Protein AF-A0A2D6XFP2-F1 (afdb_monomer)

Secondary structure (DSSP, 8-state):
-PPPB-TTT-PBP--SSTTTTHHHHHHHHHHHHHHHHHH-EEEEEESSS--TT-EEETTTTEEEEE-PPPS-TT-TTT-TTT-SEEEEE-TTS---TT-EEEEEESSTT-----EEEEEEE--STT--EEEE-SSS--EEE-TT-EEEEEEETTTTEEEETTTT---S----SSS----SS----S-TTSPP----SSS--EEEEEE-SS-EEEEEEEE-GGG-EEEE-STT------TT-----S-SS---------SS--S---HHHHHHHHHHHHHHHHHHS-----------SS-----------------------S--------------------------------

pLDDT: mean 75.76, std 19.23, range [35.62, 97.69]

Foldseek 3Di:
DDFAAADPPRHTQDDDDPCPDPNSVVVNQVVLLVCLLPPNAAPEQAQCDAFDPWDADLVQLEIAQALEDDPGSPRPRPNRNSHQEYEYENPPPDSDDAAHEYEYAPDPVLQFDFDKHKYAYAYPDFHWYWYWQPPAEIDIATHRDIATWGADRVRSYIDGPCPPDDDPDDDDDPDDDDDPDDDDADDDPGDGDDDDDPQDWDWDWDDDPPDIFIWTWHQDPPRDTDTDTGDPDDDDDDPPRDDDPPDPDDDDDDDDDPPPPPVPPPVVVVVVVVVVVVVVVVVPPPPPCPPDPPPPPDDDDDDDDDDDDDDDDDDDDDDDDDDDDDDDDDDDDDDDDDDDDDDDDDDDDDDDDD

Mean predicted aligned error: 16.65 Å

Nearest PDB structures (foldseek):
  6nz6-assembly1_A  TM=5.506E-01  e=9.866E+00  Shewanella oneidensis MR-1
  6vlz-assembly1_V  TM=1.093E-01  e=4.735E+00  Homo sapiens

Structure (mmCIF, N/CA/C/O backbone):
data_AF-A0A2D6XFP2-F1
#
_entry.id   AF-A0A2D6XFP2-F1
#
loop_
_atom_site.group_PDB
_atom_site.id
_atom_site.type_symbol
_atom_site.label_atom_id
_atom_site.label_alt_id
_atom_site.label_comp_id
_atom_site.label_asym_id
_atom_site.label_entity_id
_atom_site.label_seq_id
_atom_site.pdbx_PDB_ins_code
_atom_site.Cartn_x
_atom_site.Cartn_y
_ato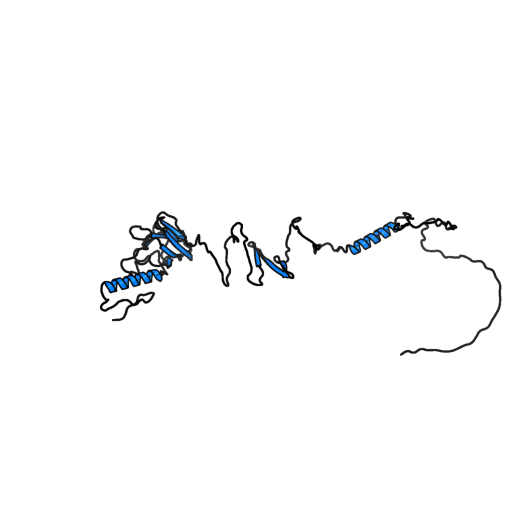m_site.Cartn_z
_atom_site.occupancy
_atom_site.B_iso_or_equiv
_atom_site.auth_seq_id
_atom_site.auth_comp_id
_atom_site.auth_asym_id
_atom_site.auth_atom_id
_atom_site.pdbx_PDB_model_num
ATOM 1 N N . MET A 1 1 ? 2.522 -11.548 -50.144 1.00 60.31 1 MET A N 1
ATOM 2 C CA . MET A 1 1 ? 3.303 -11.185 -48.944 1.00 60.31 1 MET A CA 1
ATOM 3 C C . MET A 1 1 ? 2.319 -11.089 -47.793 1.00 60.31 1 MET A C 1
ATOM 5 O O . MET A 1 1 ? 1.329 -10.383 -47.969 1.00 60.31 1 MET A O 1
ATOM 9 N N . PRO A 1 2 ? 2.491 -11.860 -46.709 1.00 69.06 2 PRO A N 1
ATOM 10 C CA . PRO A 1 2 ? 1.581 -11.808 -45.570 1.00 69.06 2 PRO A CA 1
ATOM 11 C C . PRO A 1 2 ? 1.651 -10.432 -44.896 1.00 69.06 2 PRO A C 1
ATOM 13 O O . PRO A 1 2 ? 2.713 -9.817 -44.834 1.00 69.06 2 PRO A O 1
ATOM 16 N N . THR A 1 3 ? 0.507 -9.934 -44.433 1.00 81.56 3 THR A N 1
ATOM 17 C CA . THR A 1 3 ? 0.438 -8.773 -43.540 1.00 81.56 3 THR A CA 1
ATOM 18 C C . THR A 1 3 ? 1.084 -9.144 -42.211 1.00 81.56 3 THR A C 1
ATOM 20 O O . THR A 1 3 ? 0.706 -10.164 -41.636 1.00 81.56 3 THR A O 1
ATOM 23 N N . SER A 1 4 ? 2.035 -8.344 -41.735 1.00 88.56 4 SER A N 1
ATOM 24 C CA . SER A 1 4 ? 2.595 -8.484 -40.393 1.00 88.56 4 SER A CA 1
ATOM 25 C C . SER A 1 4 ? 1.818 -7.631 -39.395 1.00 88.56 4 SER A C 1
ATOM 27 O O . SER A 1 4 ? 1.178 -6.638 -39.757 1.00 88.56 4 SER A O 1
ATOM 29 N N . PHE A 1 5 ? 1.870 -8.048 -38.140 1.00 88.12 5 PHE A N 1
ATOM 30 C CA . PHE A 1 5 ? 1.234 -7.384 -37.016 1.00 88.12 5 PHE A CA 1
ATOM 31 C C . PHE A 1 5 ? 2.268 -7.206 -35.907 1.00 88.12 5 PHE A C 1
ATOM 33 O O . PHE A 1 5 ? 3.251 -7.943 -35.872 1.00 88.12 5 PHE A O 1
ATOM 40 N N . SER A 1 6 ? 2.061 -6.207 -35.057 1.00 85.62 6 SER A N 1
ATOM 41 C CA . SER A 1 6 ? 2.814 -6.035 -33.817 1.00 85.62 6 SER A CA 1
ATOM 42 C C . SER A 1 6 ? 2.435 -7.122 -32.798 1.00 85.62 6 SER A C 1
ATOM 44 O O . SER A 1 6 ? 1.374 -7.739 -32.925 1.00 85.62 6 SER A O 1
ATOM 46 N N . ASP A 1 7 ? 3.278 -7.390 -31.806 1.00 80.31 7 ASP A N 1
ATOM 47 C CA . ASP A 1 7 ? 3.148 -8.613 -31.005 1.00 80.31 7 ASP A CA 1
ATOM 48 C C . ASP A 1 7 ? 1.990 -8.561 -29.993 1.00 80.31 7 ASP A C 1
ATOM 50 O O . ASP A 1 7 ? 1.190 -9.496 -29.919 1.00 80.31 7 ASP A O 1
ATOM 54 N N . ASN A 1 8 ? 1.834 -7.464 -29.245 1.00 77.75 8 ASN A N 1
ATOM 55 C CA . ASN A 1 8 ? 0.901 -7.415 -28.107 1.00 77.75 8 ASN A CA 1
ATOM 56 C C . ASN A 1 8 ? -0.545 -7.081 -28.516 1.00 77.75 8 ASN A C 1
ATOM 58 O O . ASN A 1 8 ? -1.484 -7.809 -28.203 1.00 77.75 8 ASN A O 1
ATOM 62 N N . TYR A 1 9 ? -0.741 -5.966 -29.214 1.00 86.44 9 TYR A N 1
ATOM 63 C CA . TYR A 1 9 ? -2.028 -5.415 -29.637 1.00 86.44 9 TYR A CA 1
ATOM 64 C C . TYR A 1 9 ? -2.374 -5.744 -31.088 1.00 86.44 9 TYR A C 1
ATOM 66 O O . TYR A 1 9 ? -3.431 -5.322 -31.562 1.00 86.44 9 TYR A O 1
ATOM 74 N N . GLN A 1 10 ? -1.519 -6.497 -31.792 1.00 89.19 10 GLN A N 1
ATOM 75 C CA . GLN A 1 10 ? -1.777 -6.949 -33.159 1.00 89.19 10 GLN A CA 1
ATOM 76 C C . GLN A 1 10 ? -2.078 -5.770 -34.103 1.00 89.19 10 GLN A C 1
ATOM 78 O O . GLN A 1 10 ? -3.002 -5.808 -34.920 1.00 89.19 10 GLN A O 1
ATOM 83 N N . ILE A 1 11 ? -1.299 -4.687 -33.991 1.00 89.81 11 ILE A N 1
ATOM 84 C CA . ILE A 1 11 ? -1.403 -3.517 -34.868 1.00 89.81 11 ILE A CA 1
ATOM 85 C C . ILE A 1 11 ? -0.872 -3.912 -36.237 1.00 89.81 11 ILE A C 1
ATOM 87 O O . ILE A 1 11 ? 0.266 -4.357 -36.370 1.00 89.81 11 ILE A O 1
ATOM 91 N N . LYS A 1 12 ? -1.689 -3.738 -37.278 1.00 91.62 12 LYS A N 1
ATOM 92 C CA . LYS A 1 12 ? -1.277 -4.040 -38.650 1.00 91.62 12 LYS A CA 1
ATOM 93 C C . LYS A 1 12 ? -0.106 -3.150 -39.056 1.00 91.62 12 LYS A C 1
ATOM 95 O O . LYS A 1 12 ? -0.244 -1.930 -39.115 1.00 91.62 12 LYS A O 1
ATOM 100 N N . LEU A 1 13 ? 1.003 -3.779 -39.420 1.00 90.69 13 LEU A N 1
ATOM 101 C CA . LEU A 1 13 ? 2.199 -3.099 -39.886 1.00 90.69 13 LEU A CA 1
ATOM 102 C C . LEU A 1 13 ? 2.162 -2.912 -41.409 1.00 90.69 13 LEU A C 1
ATOM 104 O O . LEU A 1 13 ? 1.632 -3.730 -42.172 1.00 90.69 13 LEU A O 1
ATOM 108 N N . ILE A 1 14 ? 2.749 -1.811 -41.866 1.00 90.94 14 ILE A N 1
ATOM 109 C CA . ILE A 1 14 ? 2.898 -1.474 -43.280 1.00 90.94 14 ILE A CA 1
ATOM 110 C C . ILE A 1 14 ? 4.025 -2.339 -43.853 1.00 90.94 14 ILE A C 1
ATOM 112 O O . ILE A 1 14 ? 5.201 -2.041 -43.664 1.00 90.94 14 ILE A O 1
ATOM 116 N N . GLY A 1 15 ? 3.670 -3.439 -44.522 1.00 82.38 15 GLY A N 1
ATOM 117 C CA . GLY A 1 15 ? 4.650 -4.386 -45.073 1.00 82.38 15 GLY A CA 1
ATOM 118 C C . GLY A 1 15 ? 5.062 -4.122 -46.527 1.00 82.38 15 GLY A C 1
ATOM 119 O O . GLY A 1 15 ? 6.196 -4.394 -46.907 1.00 82.38 15 GLY A O 1
ATOM 120 N N . THR A 1 16 ? 4.153 -3.614 -47.367 1.00 80.12 16 THR A N 1
ATOM 121 C CA . THR A 1 16 ? 4.376 -3.413 -48.816 1.00 80.12 16 THR A CA 1
ATOM 122 C C . THR A 1 16 ? 3.474 -2.306 -49.371 1.00 80.12 16 THR A C 1
ATOM 124 O O . THR A 1 16 ? 2.421 -2.046 -48.797 1.00 80.12 16 THR A O 1
ATOM 127 N N . GLY A 1 17 ? 3.814 -1.738 -50.533 1.00 79.38 17 GLY A N 1
ATOM 128 C CA . GLY A 1 17 ? 2.966 -0.787 -51.267 1.00 79.38 17 GLY A CA 1
ATOM 129 C C . GLY A 1 17 ? 3.586 0.604 -51.387 1.00 79.38 17 GLY A C 1
ATOM 130 O O . GLY A 1 17 ? 4.780 0.766 -51.166 1.00 79.38 17 GLY A O 1
ATOM 131 N N . LEU A 1 18 ? 2.777 1.609 -51.738 1.00 79.31 18 LEU A N 1
ATOM 132 C CA . LEU A 1 18 ? 3.231 3.007 -51.870 1.00 79.31 18 LEU A CA 1
ATOM 133 C C . LEU A 1 18 ? 3.702 3.611 -50.540 1.00 79.31 18 LEU A C 1
ATOM 135 O O . LEU A 1 18 ? 4.485 4.554 -50.530 1.00 79.31 18 LEU A O 1
ATOM 139 N N . GLU A 1 19 ? 3.230 3.048 -49.432 1.00 79.50 19 GLU A N 1
ATOM 140 C CA . GLU A 1 19 ? 3.609 3.436 -48.074 1.00 79.50 19 GLU A CA 1
ATOM 141 C C . GLU A 1 19 ? 4.835 2.650 -47.571 1.00 79.50 19 GLU A C 1
ATOM 143 O O . GLU A 1 19 ? 5.374 2.963 -46.511 1.00 79.50 19 GLU A O 1
ATOM 148 N N . ALA A 1 20 ? 5.310 1.644 -48.322 1.00 77.25 20 ALA A N 1
ATOM 149 C CA . ALA A 1 20 ? 6.508 0.890 -47.970 1.00 77.25 20 ALA A CA 1
ATOM 150 C C . ALA A 1 20 ? 7.771 1.685 -48.332 1.00 77.25 20 ALA A C 1
ATOM 152 O O . ALA A 1 20 ? 7.955 2.124 -49.465 1.00 77.25 20 ALA A O 1
ATOM 153 N N . GLY A 1 21 ? 8.646 1.879 -47.348 1.00 82.62 21 GLY A N 1
ATOM 154 C CA . GLY A 1 21 ? 9.843 2.712 -47.443 1.00 82.62 21 GLY A CA 1
ATOM 155 C C . GLY A 1 21 ? 10.175 3.314 -46.082 1.00 82.62 21 GLY A C 1
ATOM 156 O O . GLY A 1 21 ? 9.658 2.858 -45.065 1.00 82.62 21 GLY A O 1
ATOM 157 N N . THR A 1 22 ? 10.988 4.372 -46.051 1.00 86.06 22 THR A N 1
ATOM 1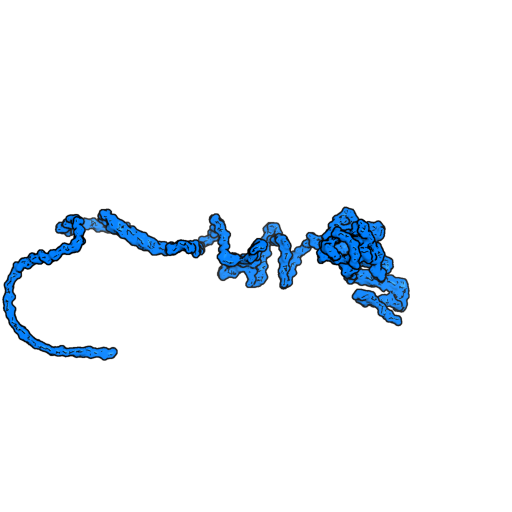58 C CA . THR A 1 22 ? 11.395 5.038 -44.799 1.00 86.06 22 THR A CA 1
ATOM 159 C C . THR A 1 22 ? 10.200 5.435 -43.931 1.00 86.06 22 THR A C 1
ATOM 161 O O . THR A 1 22 ? 10.257 5.278 -42.717 1.00 86.06 22 THR A O 1
ATOM 164 N N . TRP A 1 23 ? 9.108 5.893 -44.551 1.00 88.62 23 TRP A N 1
ATOM 165 C CA . TRP A 1 23 ? 7.893 6.288 -43.838 1.00 88.62 23 TRP A CA 1
ATOM 166 C C . TRP A 1 23 ? 7.126 5.097 -43.250 1.00 88.62 23 TRP A C 1
ATOM 168 O O . TRP A 1 23 ? 6.712 5.151 -42.096 1.00 88.62 23 TRP A O 1
ATOM 178 N N . GLY A 1 24 ? 6.983 3.997 -43.995 1.00 89.69 24 GLY A N 1
ATOM 179 C CA . GLY A 1 24 ? 6.391 2.763 -43.472 1.00 89.69 24 GLY A CA 1
ATOM 180 C C . GLY A 1 24 ? 7.214 2.173 -42.329 1.00 89.69 24 GLY A C 1
ATOM 181 O O . GLY A 1 24 ? 6.655 1.797 -41.303 1.00 89.69 24 GLY A O 1
ATOM 182 N N . SER A 1 25 ? 8.545 2.162 -42.458 1.00 86.75 25 SER A N 1
ATOM 183 C CA . SER A 1 25 ? 9.445 1.682 -41.405 1.00 86.75 25 SER A CA 1
ATOM 184 C C . SER A 1 25 ? 9.366 2.538 -40.141 1.00 86.75 25 SER A C 1
ATOM 186 O O . SER A 1 25 ? 9.178 1.981 -39.064 1.00 86.75 25 SER A O 1
ATOM 188 N N . SER A 1 26 ? 9.442 3.870 -40.250 1.00 87.94 26 SER A N 1
ATOM 189 C CA . SER A 1 26 ? 9.347 4.756 -39.081 1.00 87.94 26 SER A CA 1
ATOM 190 C C . SER A 1 26 ? 7.961 4.729 -38.433 1.00 87.94 26 SER A C 1
ATOM 192 O O . SER A 1 26 ? 7.843 4.809 -37.214 1.00 87.94 26 SER A O 1
ATOM 194 N N . THR A 1 27 ? 6.903 4.574 -39.228 1.00 90.56 27 THR A N 1
ATOM 195 C CA . THR A 1 27 ? 5.535 4.422 -38.718 1.00 90.56 27 THR A CA 1
ATOM 196 C C . THR A 1 27 ? 5.372 3.106 -37.958 1.00 90.56 27 THR A C 1
ATOM 198 O O . THR A 1 27 ? 4.874 3.114 -36.834 1.00 90.56 27 THR A O 1
ATOM 201 N N . ASN A 1 28 ? 5.844 1.990 -38.521 1.00 89.25 28 ASN A N 1
ATOM 202 C CA . ASN A 1 28 ? 5.815 0.691 -37.848 1.00 89.25 28 ASN A CA 1
ATOM 203 C C . ASN A 1 28 ? 6.626 0.713 -36.549 1.00 89.25 28 ASN A C 1
ATOM 205 O O . ASN A 1 28 ? 6.159 0.208 -35.536 1.00 89.25 28 ASN A O 1
ATOM 209 N N . GLU A 1 29 ? 7.808 1.329 -36.572 1.00 86.31 29 GLU A N 1
ATOM 210 C CA . GLU A 1 29 ? 8.647 1.536 -35.393 1.00 86.31 29 GLU A CA 1
ATOM 211 C C . GLU A 1 29 ? 7.883 2.297 -34.300 1.00 86.31 29 GLU A C 1
ATOM 213 O O . GLU A 1 29 ? 7.732 1.801 -33.188 1.00 86.31 29 GLU A O 1
ATOM 218 N N . ASN A 1 30 ? 7.286 3.447 -34.626 1.00 86.81 30 ASN A N 1
ATOM 219 C CA . ASN A 1 30 ? 6.479 4.211 -33.671 1.00 86.81 30 ASN A CA 1
ATOM 220 C C . ASN A 1 30 ? 5.296 3.407 -33.112 1.00 86.81 30 ASN A C 1
ATOM 222 O O . ASN A 1 30 ? 5.003 3.508 -31.921 1.00 86.81 30 ASN A O 1
ATOM 226 N N . PHE A 1 31 ? 4.625 2.594 -33.933 1.00 88.69 31 PHE A N 1
ATOM 227 C CA . PHE A 1 31 ? 3.533 1.743 -33.455 1.00 88.69 31 PHE A CA 1
ATOM 228 C C . PHE A 1 31 ? 4.002 0.687 -32.459 1.00 88.69 31 PHE A C 1
ATOM 230 O O . PHE A 1 31 ? 3.349 0.508 -31.432 1.00 88.69 31 PHE A O 1
ATOM 237 N N . LYS A 1 32 ? 5.154 0.058 -32.701 1.00 83.81 32 LYS A N 1
ATOM 238 C CA . LYS A 1 32 ? 5.763 -0.878 -31.746 1.00 83.81 32 LYS A CA 1
ATOM 239 C C . LYS A 1 32 ? 6.141 -0.179 -30.435 1.00 83.81 32 LYS A C 1
ATOM 241 O O . LYS A 1 32 ? 5.864 -0.699 -29.358 1.00 83.81 32 LYS A O 1
ATOM 246 N N . ARG A 1 33 ? 6.682 1.046 -30.496 1.00 81.44 33 ARG A N 1
ATOM 247 C CA . ARG A 1 33 ? 6.992 1.850 -29.293 1.00 81.44 33 ARG A CA 1
ATOM 248 C C . ARG A 1 33 ? 5.744 2.184 -28.476 1.00 81.44 33 ARG A C 1
ATOM 250 O O . ARG A 1 33 ? 5.753 2.059 -27.253 1.00 81.44 33 ARG A O 1
ATOM 257 N N . ILE A 1 34 ? 4.668 2.601 -29.144 1.00 84.50 34 ILE A N 1
ATOM 258 C CA . ILE A 1 34 ? 3.379 2.890 -28.497 1.00 84.50 34 ILE A CA 1
ATOM 259 C C . ILE A 1 34 ? 2.832 1.629 -27.826 1.00 84.50 34 ILE A C 1
ATOM 261 O O . ILE A 1 34 ? 2.397 1.678 -26.678 1.00 84.50 34 ILE A O 1
ATOM 265 N N . GLU A 1 35 ? 2.879 0.498 -28.522 1.00 85.00 35 GLU A N 1
ATOM 266 C CA . GLU A 1 35 ? 2.445 -0.788 -27.989 1.00 85.00 35 GLU A CA 1
ATOM 267 C C . GLU A 1 35 ? 3.205 -1.175 -26.713 1.00 85.00 35 GLU A C 1
ATOM 269 O O . GLU A 1 35 ? 2.579 -1.507 -25.705 1.00 85.00 35 GLU A O 1
ATOM 274 N N . GLN A 1 36 ? 4.532 -1.065 -26.716 1.00 78.31 36 GLN A N 1
ATOM 275 C CA . GLN A 1 36 ? 5.351 -1.341 -25.535 1.00 78.31 36 GLN A CA 1
ATOM 276 C C . GLN A 1 36 ? 5.029 -0.405 -24.370 1.00 78.31 36 GLN A C 1
ATOM 278 O O . GLN A 1 36 ? 4.878 -0.860 -23.239 1.00 78.31 36 GLN A O 1
ATOM 283 N N . ALA A 1 37 ? 4.847 0.889 -24.643 1.00 77.62 37 ALA A N 1
ATOM 284 C CA . ALA A 1 37 ? 4.524 1.878 -23.619 1.00 77.62 37 ALA A CA 1
ATOM 285 C C . ALA A 1 37 ? 3.144 1.666 -22.968 1.00 77.62 37 ALA A C 1
ATOM 287 O O . ALA A 1 37 ? 2.925 2.120 -21.839 1.00 77.62 37 ALA A O 1
ATOM 288 N N . LEU A 1 38 ? 2.206 1.029 -23.678 1.00 81.69 38 LEU A N 1
ATOM 289 C CA . LEU A 1 38 ? 0.837 0.788 -23.215 1.00 81.69 38 LEU A CA 1
ATOM 290 C C . LEU A 1 38 ? 0.639 -0.594 -22.588 1.00 81.69 38 LEU A C 1
ATOM 292 O O . LEU A 1 38 ? -0.116 -0.709 -21.629 1.00 81.69 38 LEU A O 1
ATOM 296 N N . GLY A 1 39 ? 1.236 -1.641 -23.159 1.00 73.12 39 GLY A N 1
ATOM 297 C CA . GLY A 1 39 ? 0.949 -3.039 -22.806 1.00 73.12 39 GLY A CA 1
ATOM 298 C C . GLY A 1 39 ? 2.158 -3.859 -22.396 1.00 73.12 39 GLY A C 1
ATOM 299 O O . GLY A 1 39 ? 2.013 -5.037 -22.089 1.00 73.12 39 GLY A O 1
ATOM 300 N N . GLY A 1 40 ? 3.348 -3.269 -22.405 1.00 72.25 40 GLY A N 1
ATOM 301 C CA . GLY A 1 40 ? 4.547 -3.998 -22.067 1.00 72.25 40 GLY A CA 1
ATOM 302 C C . GLY A 1 40 ? 4.574 -4.424 -20.591 1.00 72.25 40 GLY A C 1
ATOM 303 O O . GLY A 1 40 ? 4.523 -3.580 -19.690 1.00 72.25 40 GLY A O 1
ATOM 304 N N . SER A 1 41 ? 4.874 -5.705 -20.371 1.00 75.50 41 SER A N 1
ATOM 305 C CA . SER A 1 41 ? 5.346 -6.252 -19.096 1.00 75.50 41 SER A CA 1
ATOM 306 C C . SER A 1 41 ? 6.589 -7.127 -19.276 1.00 75.50 41 SER A C 1
ATOM 308 O O . SER A 1 41 ? 6.627 -7.923 -20.212 1.00 75.50 41 SER A O 1
ATOM 310 N N . ILE A 1 42 ? 7.534 -7.059 -18.337 1.00 76.81 42 ILE A N 1
ATOM 311 C CA . ILE A 1 42 ? 8.575 -8.079 -18.154 1.00 76.81 42 ILE A CA 1
ATOM 312 C C . ILE A 1 42 ? 8.190 -8.912 -16.937 1.00 76.81 42 ILE A C 1
ATOM 314 O O . ILE A 1 42 ? 8.180 -8.415 -15.810 1.00 76.81 42 ILE A O 1
ATOM 318 N N . LEU A 1 43 ? 7.829 -10.168 -17.177 1.00 76.81 43 LEU A N 1
ATOM 319 C CA . LEU A 1 43 ? 7.348 -11.062 -16.125 1.00 76.81 43 LEU A CA 1
ATOM 320 C C . LEU A 1 43 ? 8.469 -11.783 -15.376 1.00 76.81 43 LEU A C 1
ATOM 322 O O . LEU A 1 43 ? 8.203 -12.238 -14.273 1.00 76.81 43 LEU A O 1
ATOM 326 N N . ASP A 1 44 ? 9.677 -11.822 -15.947 1.00 83.75 44 ASP A N 1
ATOM 327 C CA . ASP A 1 44 ? 10.824 -12.590 -15.454 1.00 83.75 44 ASP A CA 1
ATOM 328 C C . ASP A 1 44 ? 12.130 -11.831 -15.792 1.00 83.75 44 ASP A C 1
ATOM 330 O O . ASP A 1 44 ? 12.854 -12.160 -16.732 1.00 83.75 44 ASP A O 1
ATOM 334 N N . PHE A 1 45 ? 12.393 -10.712 -15.109 1.00 89.00 45 PHE A N 1
ATOM 335 C CA . PHE A 1 45 ? 13.647 -9.970 -15.265 1.00 89.00 45 PHE A CA 1
ATOM 336 C C . PHE A 1 45 ? 14.729 -10.621 -14.399 1.00 89.00 45 PHE A C 1
ATOM 338 O O . PHE A 1 45 ? 14.791 -10.372 -13.191 1.00 89.00 45 PHE A O 1
ATOM 345 N N . ASP A 1 46 ? 15.585 -11.437 -15.014 1.00 91.94 46 ASP A N 1
ATOM 346 C CA . ASP A 1 46 ? 16.747 -12.033 -14.351 1.00 91.94 46 ASP A CA 1
ATOM 347 C C . ASP A 1 46 ? 17.803 -10.962 -14.052 1.00 91.94 46 ASP A C 1
ATOM 349 O O . ASP A 1 46 ? 18.491 -10.458 -14.941 1.00 91.94 46 ASP A O 1
ATOM 353 N N . ILE A 1 47 ? 17.959 -10.623 -12.771 1.00 92.75 47 ILE A N 1
ATOM 354 C CA . ILE A 1 47 ? 18.913 -9.600 -12.346 1.00 92.75 47 ILE A CA 1
ATOM 355 C C . ILE A 1 47 ? 20.368 -10.052 -12.436 1.00 92.75 47 ILE A C 1
ATOM 357 O O . ILE A 1 47 ? 21.248 -9.201 -12.382 1.00 92.75 47 ILE A O 1
ATOM 361 N N . THR A 1 48 ? 20.642 -11.355 -12.538 1.00 92.31 48 THR A N 1
ATOM 362 C CA . THR A 1 48 ? 22.007 -11.895 -12.625 1.00 92.31 48 THR A CA 1
ATOM 363 C C . THR A 1 48 ? 22.502 -12.031 -14.058 1.00 92.31 48 THR A C 1
ATOM 365 O O . THR A 1 48 ? 23.713 -12.026 -14.294 1.00 92.31 48 THR A O 1
ATOM 368 N N . SER A 1 49 ? 21.572 -12.090 -15.009 1.00 90.25 49 SER A N 1
ATOM 369 C CA . SER A 1 49 ? 21.828 -12.075 -16.445 1.00 90.25 49 SER A CA 1
ATOM 370 C C . SER A 1 49 ? 20.849 -11.129 -17.156 1.00 90.25 49 SER A C 1
ATOM 372 O O . SER A 1 49 ? 20.071 -11.587 -18.001 1.00 90.25 49 SER A O 1
ATOM 374 N N . PRO A 1 50 ? 20.878 -9.817 -16.839 1.00 85.88 50 PRO A N 1
ATOM 375 C CA . PRO A 1 50 ? 19.967 -8.858 -17.450 1.00 85.88 50 PRO A CA 1
ATOM 376 C C . PRO A 1 50 ? 20.153 -8.808 -18.971 1.00 85.88 50 PRO A C 1
ATOM 378 O O . PRO A 1 50 ? 21.240 -9.076 -19.497 1.00 85.88 50 PRO A O 1
ATOM 381 N N . GLY A 1 51 ? 19.073 -8.485 -19.678 1.00 75.81 51 GLY A N 1
ATOM 382 C CA . GLY A 1 51 ? 19.086 -8.315 -21.123 1.00 75.81 51 GLY A CA 1
ATOM 383 C C . GLY A 1 51 ? 19.783 -7.021 -21.562 1.00 75.81 51 GLY A C 1
ATOM 384 O O . GLY A 1 51 ? 20.106 -6.137 -20.776 1.00 75.81 51 GLY A O 1
ATOM 385 N N . GLY A 1 52 ? 20.050 -6.941 -22.867 1.00 77.56 52 GLY A N 1
ATOM 386 C CA . GLY A 1 52 ? 20.540 -5.759 -23.595 1.00 77.56 52 GLY A CA 1
ATOM 387 C C . GLY A 1 52 ? 21.557 -4.888 -22.885 1.00 77.56 52 GLY A C 1
ATOM 388 O O . GLY A 1 52 ? 22.728 -5.253 -22.830 1.00 77.56 52 GLY A O 1
ATOM 389 N N . THR A 1 53 ? 21.148 -3.674 -22.498 1.00 79.94 53 THR A N 1
ATOM 390 C CA . THR A 1 53 ? 22.081 -2.653 -21.997 1.00 79.94 53 THR A CA 1
ATOM 391 C C . THR A 1 53 ? 22.238 -2.661 -20.485 1.00 79.94 53 THR A C 1
ATOM 393 O O . THR A 1 53 ? 23.248 -2.153 -19.996 1.00 79.94 53 THR A O 1
ATOM 396 N N . SER A 1 54 ? 21.270 -3.204 -19.738 1.00 87.38 54 SER A N 1
ATOM 397 C CA . SER A 1 54 ? 21.399 -3.339 -18.286 1.00 87.38 54 SER A CA 1
ATOM 398 C C . SER A 1 54 ? 22.505 -4.326 -17.929 1.00 87.38 54 SER A C 1
ATOM 400 O O . SER A 1 54 ? 22.865 -5.209 -18.704 1.00 87.38 54 SER A O 1
ATOM 402 N N . SER A 1 55 ? 23.109 -4.157 -16.753 1.00 90.88 55 SER A N 1
ATOM 403 C CA . SER A 1 55 ? 24.262 -4.976 -16.362 1.00 90.88 55 SER A CA 1
ATOM 404 C C . SER A 1 55 ? 24.274 -5.304 -14.878 1.00 90.88 55 SER A C 1
ATOM 406 O O . SER A 1 55 ? 23.924 -4.476 -14.040 1.00 90.88 55 SER A O 1
ATOM 408 N N . TRP A 1 56 ? 24.700 -6.527 -14.562 1.00 94.50 56 TRP A N 1
ATOM 409 C CA . TRP A 1 56 ? 24.851 -7.021 -13.198 1.00 94.50 56 TRP A CA 1
ATOM 410 C C . TRP A 1 56 ? 26.314 -7.003 -12.765 1.00 94.50 56 TRP A C 1
ATOM 412 O O . TRP A 1 56 ? 27.182 -7.580 -13.423 1.00 94.50 56 TRP A O 1
ATOM 422 N N . ASN A 1 57 ? 26.587 -6.393 -11.615 1.00 93.75 57 ASN A N 1
ATOM 423 C CA . ASN A 1 57 ? 27.870 -6.477 -10.934 1.00 93.75 57 ASN A CA 1
ATOM 424 C C . ASN A 1 57 ? 27.728 -7.339 -9.676 1.00 93.75 57 ASN A C 1
ATOM 426 O O . ASN A 1 57 ? 27.275 -6.871 -8.631 1.00 93.75 57 ASN A O 1
ATOM 430 N N . SER A 1 58 ? 28.176 -8.592 -9.750 1.00 92.12 58 SER A N 1
ATOM 431 C CA . SER A 1 58 ? 28.125 -9.534 -8.623 1.00 92.12 58 SER A CA 1
ATOM 432 C C . SER A 1 58 ? 29.013 -9.135 -7.438 1.00 92.12 58 SER A C 1
ATOM 434 O O . SER A 1 58 ? 28.727 -9.519 -6.306 1.00 92.12 58 SER A O 1
ATOM 436 N N . GLY A 1 59 ? 30.065 -8.340 -7.666 1.00 91.12 59 GLY A N 1
ATOM 437 C CA . GLY A 1 59 ? 30.963 -7.866 -6.613 1.00 91.12 59 GLY A CA 1
ATOM 438 C C . GLY A 1 59 ? 30.313 -6.828 -5.697 1.00 91.12 59 GLY A C 1
ATOM 439 O O . GLY A 1 59 ? 30.541 -6.851 -4.488 1.00 91.12 59 GLY A O 1
ATOM 440 N N . THR A 1 60 ? 29.481 -5.944 -6.256 1.00 93.44 60 THR A N 1
ATOM 441 C CA . THR A 1 60 ? 28.720 -4.933 -5.497 1.00 93.44 60 THR A CA 1
ATOM 442 C C . THR A 1 60 ? 27.264 -5.324 -5.264 1.00 93.44 60 THR A C 1
ATOM 444 O O . THR A 1 60 ? 26.591 -4.690 -4.455 1.00 93.44 60 THR A O 1
ATOM 447 N N . ARG A 1 61 ? 26.799 -6.391 -5.926 1.00 94.62 61 ARG A N 1
ATOM 448 C CA . ARG A 1 61 ? 25.410 -6.870 -5.934 1.00 94.62 61 ARG A CA 1
ATOM 449 C C . ARG A 1 61 ? 24.453 -5.812 -6.485 1.00 94.62 61 ARG A C 1
ATOM 451 O O . ARG A 1 61 ? 23.359 -5.615 -5.956 1.00 94.62 61 ARG A O 1
ATOM 458 N N . THR A 1 62 ? 24.906 -5.131 -7.536 1.00 94.81 62 THR A N 1
ATOM 459 C CA . THR A 1 62 ? 24.211 -4.008 -8.168 1.00 94.81 62 THR A CA 1
ATOM 460 C C . THR A 1 62 ? 23.816 -4.362 -9.593 1.00 94.81 62 THR A C 1
ATOM 462 O O . THR A 1 62 ? 24.673 -4.705 -10.406 1.00 94.81 62 THR A O 1
ATOM 465 N N . LEU A 1 63 ? 22.529 -4.236 -9.894 1.00 94.06 63 LEU A N 1
ATOM 466 C CA . LEU A 1 63 ? 21.990 -4.149 -11.239 1.00 94.06 63 LEU A CA 1
ATOM 467 C C . LEU A 1 63 ? 21.935 -2.673 -11.630 1.00 94.06 63 LEU A C 1
ATOM 469 O O . LEU A 1 63 ? 21.210 -1.895 -11.015 1.00 94.06 63 LEU A O 1
ATOM 473 N N . THR A 1 64 ? 22.650 -2.303 -12.681 1.00 92.88 64 THR A N 1
ATOM 474 C CA . THR A 1 64 ? 22.426 -1.031 -13.365 1.00 92.88 64 THR A CA 1
ATOM 475 C C . THR A 1 64 ? 21.295 -1.246 -14.360 1.00 92.88 64 THR A C 1
ATOM 477 O O . THR A 1 64 ? 21.507 -1.871 -15.400 1.00 92.88 64 THR A O 1
ATOM 480 N N . TRP A 1 65 ? 20.094 -0.780 -14.019 1.00 91.25 65 TRP A N 1
ATOM 481 C CA . TRP A 1 65 ? 18.902 -0.922 -14.847 1.00 91.25 65 TRP A CA 1
ATOM 482 C C . TRP A 1 65 ? 18.724 0.319 -15.721 1.00 91.25 65 TRP A C 1
ATOM 484 O O . TRP A 1 65 ? 18.328 1.391 -15.250 1.00 91.25 65 TRP A O 1
ATOM 494 N N . TYR A 1 66 ? 19.022 0.176 -17.011 1.00 87.88 66 TYR A N 1
ATOM 495 C CA . TYR A 1 66 ? 18.818 1.250 -17.970 1.00 87.88 66 TYR A CA 1
ATOM 496 C C . TYR A 1 66 ? 17.393 1.230 -18.483 1.00 87.88 66 TYR A C 1
ATOM 498 O O . TYR A 1 66 ? 16.916 0.284 -19.102 1.00 87.88 66 TYR A O 1
ATOM 506 N N . THR A 1 67 ? 16.728 2.351 -18.271 1.00 83.94 67 THR A N 1
ATOM 507 C CA . THR A 1 67 ? 15.363 2.570 -18.712 1.00 83.94 67 THR A CA 1
ATOM 508 C C . THR A 1 67 ? 15.302 3.310 -20.050 1.00 83.94 67 THR A C 1
ATOM 510 O O . THR A 1 67 ? 14.233 3.734 -20.496 1.00 83.94 67 THR A O 1
ATOM 513 N N . MET A 1 68 ? 16.443 3.509 -20.705 1.00 76.38 68 MET A N 1
ATOM 514 C CA . MET A 1 68 ? 16.506 4.243 -21.959 1.00 76.38 68 MET A CA 1
ATOM 515 C C . MET A 1 68 ? 15.750 3.543 -23.084 1.00 76.38 68 MET A C 1
ATOM 517 O O . MET A 1 68 ? 15.437 2.358 -23.039 1.00 76.38 68 MET A O 1
ATOM 521 N N . ASP A 1 69 ? 15.422 4.338 -24.085 1.00 67.50 69 ASP A N 1
ATOM 522 C CA . ASP A 1 69 ? 14.835 3.890 -25.332 1.00 67.50 69 ASP A CA 1
ATOM 523 C C . ASP A 1 69 ? 15.980 3.443 -26.259 1.00 67.50 69 ASP A C 1
ATOM 525 O O . ASP A 1 69 ? 16.892 4.234 -26.511 1.00 67.50 69 ASP A O 1
ATOM 529 N N . THR A 1 70 ? 15.983 2.195 -26.736 1.00 64.75 70 THR A N 1
ATOM 530 C CA . THR A 1 70 ? 16.963 1.758 -27.740 1.00 64.75 70 THR A CA 1
ATOM 531 C C . THR A 1 70 ? 16.557 2.151 -29.156 1.00 64.75 70 THR A C 1
ATOM 533 O O . THR A 1 70 ? 15.407 2.469 -29.466 1.00 64.75 70 THR A O 1
ATOM 536 N N . ALA A 1 71 ? 17.537 2.139 -30.060 1.00 60.69 71 ALA A N 1
ATOM 537 C CA . ALA A 1 71 ? 17.351 2.564 -31.443 1.00 60.69 71 ALA A CA 1
ATOM 538 C C . ALA A 1 71 ? 16.322 1.721 -32.231 1.00 60.69 71 ALA A C 1
ATOM 540 O O . ALA A 1 71 ? 15.800 2.220 -33.227 1.00 60.69 71 ALA A O 1
ATOM 541 N N . ASP A 1 72 ? 16.017 0.496 -31.788 1.00 64.06 72 ASP A N 1
ATOM 542 C CA . ASP A 1 72 ? 15.101 -0.445 -32.445 1.00 64.06 72 ASP A CA 1
ATOM 543 C C . ASP A 1 72 ? 13.999 -0.900 -31.472 1.00 64.06 72 ASP A C 1
ATOM 545 O O . ASP A 1 72 ? 14.280 -1.384 -30.372 1.00 64.06 72 ASP A O 1
ATOM 549 N N . ALA A 1 73 ? 12.729 -0.751 -31.856 1.00 61.78 73 ALA A N 1
ATOM 550 C CA . ALA A 1 73 ? 11.605 -1.173 -31.035 1.00 61.78 73 ALA A CA 1
ATOM 551 C C . ALA A 1 73 ? 11.493 -2.693 -30.905 1.00 61.78 73 ALA A C 1
ATOM 553 O O . ALA A 1 73 ? 10.838 -3.129 -29.971 1.00 61.78 73 ALA A O 1
ATOM 554 N N . GLU A 1 74 ? 12.113 -3.508 -31.761 1.00 58.62 74 GLU A N 1
ATOM 555 C CA . GLU A 1 74 ? 12.118 -4.974 -31.594 1.00 58.62 74 GLU A CA 1
ATOM 556 C C . GLU A 1 74 ? 13.357 -5.514 -30.888 1.00 58.62 74 GLU A C 1
ATOM 558 O O . GLU A 1 74 ? 13.438 -6.722 -30.658 1.00 58.62 74 GLU A O 1
ATOM 563 N N . ASP A 1 75 ? 14.302 -4.658 -30.491 1.00 62.16 75 ASP A N 1
ATOM 564 C CA . ASP A 1 75 ? 15.415 -5.105 -29.663 1.00 62.16 75 ASP A CA 1
ATOM 565 C C . ASP A 1 75 ? 14.896 -5.443 -28.257 1.00 62.16 75 ASP A C 1
ATOM 567 O O . ASP A 1 75 ? 14.867 -4.617 -27.343 1.00 62.16 75 ASP A O 1
ATOM 571 N N . ALA A 1 76 ? 14.407 -6.673 -28.101 1.00 51.00 76 ALA A N 1
ATOM 572 C CA . ALA A 1 76 ? 13.903 -7.221 -26.849 1.00 51.00 76 ALA A CA 1
ATOM 573 C C . ALA A 1 76 ? 14.970 -7.194 -25.748 1.00 51.00 76 ALA A C 1
ATOM 575 O O . ALA A 1 76 ? 14.621 -7.154 -24.572 1.00 51.00 76 ALA A O 1
ATOM 576 N N . ALA A 1 77 ? 16.251 -7.164 -26.126 1.00 50.66 77 ALA A N 1
ATOM 577 C CA . ALA A 1 77 ? 17.346 -7.022 -25.189 1.00 50.66 77 ALA A CA 1
ATOM 578 C C . ALA A 1 77 ? 17.381 -5.586 -24.625 1.00 50.66 77 ALA A C 1
ATOM 580 O O . ALA A 1 77 ? 17.577 -5.398 -23.434 1.00 50.66 77 ALA A O 1
ATOM 581 N N . GLY A 1 78 ? 17.125 -4.562 -25.442 1.00 51.84 78 GLY A N 1
ATOM 582 C CA . GLY A 1 78 ? 17.278 -3.150 -25.074 1.00 51.84 78 GLY A CA 1
ATOM 583 C C . GLY A 1 78 ? 16.066 -2.429 -24.464 1.00 51.84 78 GLY A C 1
ATOM 584 O O . GLY A 1 78 ? 16.182 -1.276 -24.060 1.00 51.84 78 GLY A O 1
ATOM 585 N N . ASN A 1 79 ? 14.887 -3.050 -24.406 1.00 57.44 79 ASN A N 1
ATOM 586 C CA . ASN A 1 79 ? 13.627 -2.338 -24.119 1.00 57.44 79 ASN A CA 1
ATOM 587 C C . ASN A 1 79 ? 13.207 -2.291 -22.639 1.00 57.44 79 ASN A C 1
ATOM 589 O O . ASN A 1 79 ? 12.064 -1.961 -22.317 1.00 57.44 79 ASN A O 1
ATOM 593 N N . GLU A 1 80 ? 14.127 -2.578 -21.726 1.00 64.69 80 GLU A N 1
ATOM 594 C CA . GLU A 1 80 ? 13.868 -2.855 -20.307 1.00 64.69 80 GLU A CA 1
ATOM 595 C C . GLU A 1 80 ? 13.189 -1.694 -19.560 1.00 64.69 80 GLU A C 1
ATOM 597 O O . GLU A 1 80 ? 12.504 -1.910 -18.564 1.00 64.69 80 GLU A O 1
ATOM 602 N N . GLY A 1 81 ? 13.313 -0.465 -20.068 1.00 61.50 81 GLY A N 1
ATOM 603 C CA . GLY A 1 81 ? 12.730 0.736 -19.476 1.00 61.50 81 GLY A CA 1
ATOM 604 C C . GLY A 1 81 ? 11.328 1.137 -19.889 1.00 61.50 81 GLY A C 1
ATOM 605 O O . GLY A 1 81 ? 10.731 1.989 -19.224 1.00 61.50 81 GLY A O 1
ATOM 606 N N . ARG A 1 82 ? 10.829 0.633 -21.022 1.00 70.69 82 ARG A N 1
ATOM 607 C CA . ARG A 1 82 ? 9.511 1.033 -21.555 1.00 70.69 82 ARG A CA 1
ATOM 608 C C . ARG A 1 82 ? 8.373 0.248 -20.904 1.00 70.69 82 ARG A C 1
ATOM 610 O O . ARG A 1 82 ? 7.225 0.694 -20.923 1.00 70.69 82 ARG A O 1
ATOM 617 N N . TYR A 1 83 ? 8.705 -0.896 -20.319 1.00 72.38 83 TYR A N 1
ATOM 618 C CA . TYR A 1 83 ? 7.786 -1.759 -19.602 1.00 72.38 83 TYR A CA 1
ATOM 619 C C . TYR A 1 83 ? 7.303 -1.094 -18.314 1.00 72.38 83 TYR A C 1
ATOM 621 O O . TYR A 1 83 ? 8.095 -0.634 -17.493 1.00 72.38 83 TYR A O 1
ATOM 629 N N . ARG A 1 84 ? 5.978 -1.041 -18.133 1.00 80.94 84 ARG A N 1
ATOM 630 C CA . ARG A 1 84 ? 5.382 -0.467 -16.918 1.00 80.94 84 ARG A CA 1
ATOM 631 C C . ARG A 1 84 ? 5.342 -1.469 -15.778 1.00 80.94 84 ARG A C 1
ATOM 633 O O . ARG A 1 84 ? 5.339 -1.034 -14.638 1.00 80.94 84 ARG A O 1
ATOM 640 N N . TYR A 1 85 ? 5.312 -2.769 -16.068 1.00 89.44 85 TYR A N 1
ATOM 641 C CA . TYR A 1 85 ? 5.330 -3.835 -15.067 1.00 89.44 85 TYR A CA 1
ATOM 642 C C . TYR A 1 85 ? 6.600 -4.679 -15.192 1.00 89.44 85 TYR A C 1
ATOM 644 O O . TYR A 1 85 ? 6.861 -5.202 -16.275 1.00 89.44 85 TYR A O 1
ATOM 652 N N . VAL A 1 86 ? 7.366 -4.808 -14.106 1.00 90.94 86 VAL A N 1
ATOM 653 C CA . VAL A 1 86 ? 8.626 -5.566 -14.060 1.00 90.94 86 VAL A CA 1
ATOM 654 C C . VAL A 1 86 ? 8.663 -6.454 -12.820 1.00 90.94 86 VAL A C 1
ATOM 656 O O . VAL A 1 86 ? 8.509 -5.987 -11.690 1.00 90.94 86 VAL A O 1
ATOM 659 N N . VAL A 1 87 ? 8.889 -7.747 -13.012 1.00 93.56 87 VAL A N 1
ATOM 660 C CA . VAL A 1 87 ? 9.137 -8.696 -11.923 1.00 93.56 87 VAL A CA 1
ATOM 661 C C . VAL A 1 87 ? 10.623 -9.019 -11.909 1.00 93.56 87 VAL A C 1
ATOM 663 O O . VAL A 1 87 ? 11.146 -9.516 -12.896 1.00 93.56 87 VAL A O 1
ATOM 666 N N . PHE A 1 88 ? 11.295 -8.742 -10.799 1.00 94.50 88 PHE A N 1
ATOM 667 C CA . PHE A 1 88 ? 12.715 -9.041 -10.633 1.00 94.50 88 PHE A CA 1
ATOM 668 C C . PHE A 1 88 ? 12.899 -10.422 -10.007 1.00 94.50 88 PHE A C 1
ATOM 670 O O . PHE A 1 88 ? 12.352 -10.694 -8.934 1.00 94.50 88 PHE A O 1
ATOM 677 N N . GLU A 1 89 ? 13.699 -11.265 -10.645 1.00 94.38 89 GLU A N 1
ATOM 678 C CA . GLU A 1 89 ? 14.073 -12.600 -10.181 1.00 94.38 89 GLU A CA 1
ATOM 679 C C . GLU A 1 89 ? 15.586 -12.809 -10.281 1.00 94.38 89 GLU A C 1
ATOM 681 O O . GLU A 1 89 ? 16.288 -12.014 -10.896 1.00 94.38 89 GLU A O 1
ATOM 686 N N . ASP A 1 90 ? 16.110 -13.856 -9.646 1.00 93.06 90 ASP A N 1
ATOM 687 C CA . ASP A 1 90 ? 17.544 -14.162 -9.686 1.00 93.06 90 ASP A CA 1
ATOM 688 C C . ASP A 1 90 ? 17.934 -15.163 -10.780 1.00 93.06 90 ASP A C 1
ATOM 690 O O . ASP A 1 90 ? 19.113 -15.484 -10.884 1.00 93.06 90 ASP A O 1
ATOM 694 N N . GLY A 1 91 ? 16.978 -15.681 -11.566 1.00 86.06 91 GLY A N 1
ATOM 695 C CA . GLY A 1 91 ? 17.236 -16.621 -12.666 1.00 86.06 91 GLY A CA 1
ATOM 696 C C . GLY A 1 91 ? 17.958 -17.914 -12.256 1.00 86.06 91 GLY A C 1
ATOM 697 O O . GLY A 1 91 ? 18.495 -18.630 -13.101 1.00 86.06 91 GLY A O 1
ATOM 698 N N . GLY A 1 92 ? 18.021 -18.223 -10.953 1.00 82.06 92 GLY A N 1
ATOM 699 C CA . GLY A 1 92 ? 18.864 -19.288 -10.400 1.00 82.06 92 GLY A CA 1
ATOM 700 C C . GLY A 1 92 ? 20.342 -18.912 -10.202 1.00 82.06 92 GLY A C 1
ATOM 701 O O . GLY A 1 92 ? 21.123 -19.747 -9.736 1.00 82.06 92 GLY A O 1
ATOM 702 N N . GLY A 1 93 ? 20.738 -17.679 -10.523 1.00 83.69 93 GLY A N 1
ATOM 703 C CA . GLY A 1 93 ? 22.029 -17.088 -10.188 1.00 83.69 93 GLY A CA 1
ATOM 704 C C . GLY A 1 93 ? 22.118 -16.630 -8.726 1.00 83.69 93 GLY A C 1
ATOM 705 O O . GLY A 1 93 ? 21.120 -16.425 -8.034 1.00 83.69 93 GLY A O 1
ATOM 706 N N . ASP A 1 94 ? 23.342 -16.469 -8.213 1.00 83.69 94 ASP A N 1
ATOM 707 C CA . ASP A 1 94 ? 23.543 -15.977 -6.846 1.00 83.69 94 ASP A CA 1
ATOM 708 C C . ASP A 1 94 ? 23.597 -14.445 -6.801 1.00 83.69 94 ASP A C 1
ATOM 710 O O . ASP A 1 94 ? 24.533 -13.816 -7.294 1.00 83.69 94 ASP A O 1
ATOM 714 N N . VAL A 1 95 ? 22.604 -13.848 -6.143 1.00 88.25 95 VAL A N 1
ATOM 715 C CA . VAL A 1 95 ? 22.528 -12.400 -5.870 1.00 88.25 95 VAL A CA 1
ATOM 716 C C . VAL A 1 95 ? 23.193 -12.015 -4.537 1.00 88.25 95 VAL A C 1
ATOM 718 O O . VAL A 1 95 ? 23.240 -10.847 -4.145 1.00 88.25 95 VAL A O 1
ATOM 721 N N . GLY A 1 96 ? 23.760 -12.999 -3.831 1.00 84.31 96 GLY A N 1
ATOM 722 C CA . GLY A 1 96 ? 24.407 -12.838 -2.536 1.00 84.31 96 GLY A CA 1
ATOM 723 C C . GLY A 1 96 ? 23.418 -12.774 -1.368 1.00 84.31 96 GLY A C 1
ATOM 724 O O . GLY A 1 96 ? 22.207 -12.626 -1.523 1.00 84.31 96 GLY A O 1
ATOM 725 N N . ALA A 1 97 ? 23.934 -12.905 -0.142 1.00 83.31 97 ALA A N 1
ATOM 726 C CA . ALA A 1 97 ? 23.104 -13.065 1.058 1.00 83.31 97 ALA A CA 1
ATOM 727 C C . ALA A 1 97 ? 22.266 -11.829 1.441 1.00 83.31 97 ALA A C 1
ATOM 729 O O . ALA A 1 97 ? 21.275 -11.972 2.146 1.00 83.31 97 ALA A O 1
ATOM 730 N N . GLY A 1 98 ? 22.646 -10.626 1.007 1.00 84.69 98 GLY A N 1
ATOM 731 C CA . GLY A 1 98 ? 22.018 -9.386 1.478 1.00 84.69 98 GLY A CA 1
ATOM 732 C C . GLY A 1 98 ? 20.992 -8.753 0.534 1.00 84.69 98 GLY A C 1
ATOM 733 O O . GLY A 1 98 ? 20.835 -7.539 0.620 1.00 84.69 98 GLY A O 1
ATOM 734 N N . GLY A 1 99 ? 20.452 -9.472 -0.461 1.00 92.75 99 GLY A N 1
ATOM 735 C CA . GLY A 1 99 ? 19.552 -8.888 -1.475 1.00 92.75 99 GLY A CA 1
ATOM 736 C C . GLY A 1 99 ? 20.207 -8.415 -2.776 1.00 92.75 99 GLY A C 1
ATOM 737 O O . GLY A 1 99 ? 21.308 -8.843 -3.117 1.00 92.75 99 GLY A O 1
ATOM 738 N N . ALA A 1 100 ? 19.557 -7.498 -3.482 1.00 96.00 100 ALA A N 1
ATOM 739 C CA . ALA A 1 100 ? 20.110 -6.838 -4.663 1.00 96.00 100 ALA A CA 1
ATOM 740 C C . ALA A 1 100 ? 19.901 -5.325 -4.596 1.00 96.00 100 ALA A C 1
ATOM 742 O O . ALA A 1 100 ? 18.933 -4.848 -4.006 1.00 96.00 100 ALA A O 1
ATOM 743 N N . ILE A 1 101 ? 20.813 -4.578 -5.204 1.00 96.19 101 ILE A N 1
ATOM 744 C CA . ILE A 1 101 ? 20.688 -3.138 -5.410 1.00 96.19 101 ILE A CA 1
ATOM 745 C C . ILE A 1 101 ? 20.330 -2.919 -6.877 1.00 96.19 101 ILE A C 1
ATOM 747 O O . ILE A 1 101 ? 20.960 -3.514 -7.743 1.00 96.19 101 ILE A O 1
ATOM 751 N N . ILE A 1 102 ? 19.331 -2.092 -7.159 1.00 95.44 102 ILE A N 1
ATOM 752 C CA . ILE A 1 102 ? 18.930 -1.717 -8.514 1.00 95.44 102 ILE A CA 1
ATOM 753 C C . ILE A 1 102 ? 19.110 -0.213 -8.657 1.00 95.44 102 ILE A C 1
ATOM 755 O O . ILE A 1 102 ? 18.335 0.563 -8.100 1.00 95.44 102 ILE A O 1
ATOM 759 N N . ASP A 1 103 ? 20.117 0.186 -9.422 1.00 94.19 103 ASP A N 1
ATOM 760 C CA . ASP A 1 103 ? 20.345 1.581 -9.774 1.00 94.19 103 ASP A CA 1
ATOM 761 C C . ASP A 1 103 ? 19.617 1.884 -11.087 1.00 94.19 103 ASP A C 1
ATOM 763 O O . ASP A 1 103 ? 19.928 1.312 -12.134 1.00 94.19 103 ASP A O 1
ATOM 767 N N . ILE A 1 104 ? 18.625 2.770 -11.027 1.00 92.31 104 ILE A N 1
ATOM 768 C CA . ILE A 1 104 ? 17.768 3.120 -12.159 1.00 92.31 104 ILE A CA 1
ATOM 769 C C . ILE A 1 104 ? 18.368 4.308 -12.906 1.00 92.31 104 ILE A C 1
ATOM 771 O O . ILE A 1 104 ? 18.440 5.418 -12.374 1.00 92.31 104 ILE A O 1
ATOM 775 N N . PHE A 1 105 ? 18.704 4.101 -14.176 1.00 88.94 105 PHE A N 1
ATOM 776 C CA . PHE A 1 105 ? 19.204 5.150 -15.061 1.00 88.94 105 PHE A CA 1
ATOM 777 C C . PHE A 1 105 ? 18.331 5.305 -16.303 1.00 88.94 105 PHE A C 1
ATOM 779 O O . PHE A 1 105 ? 17.621 4.401 -16.726 1.00 88.94 105 PHE A O 1
ATOM 786 N N . GLY A 1 106 ? 18.343 6.492 -16.888 1.00 84.19 106 GLY A N 1
ATOM 787 C CA . GLY A 1 106 ? 17.605 6.875 -18.084 1.00 84.19 106 GLY A CA 1
ATOM 788 C C . GLY A 1 106 ? 18.444 6.792 -19.353 1.00 84.19 106 GLY A C 1
ATOM 789 O O . GLY A 1 106 ? 17.859 6.868 -20.427 1.00 84.19 106 GLY A O 1
ATOM 790 N N . SER A 1 107 ? 19.769 6.649 -19.225 1.00 80.31 107 SER A N 1
ATOM 791 C CA . SER A 1 107 ? 20.753 6.472 -20.301 1.00 80.31 107 SER A CA 1
ATOM 792 C C . SER A 1 107 ? 22.078 5.930 -19.742 1.00 80.31 107 SER A C 1
ATOM 794 O O . SER A 1 107 ? 22.324 6.003 -18.537 1.00 80.31 107 SER A O 1
ATOM 796 N N . ASP A 1 108 ? 22.954 5.437 -20.618 1.00 77.00 108 ASP A N 1
ATOM 797 C CA . ASP A 1 108 ? 24.351 5.080 -20.308 1.00 77.00 108 ASP A CA 1
ATOM 798 C C . ASP A 1 108 ? 25.205 6.276 -19.845 1.00 77.00 108 ASP A C 1
ATOM 800 O O . ASP A 1 108 ? 26.235 6.104 -19.193 1.00 77.00 108 ASP A O 1
ATOM 804 N N . SER A 1 109 ? 24.735 7.492 -20.125 1.00 78.19 109 SER A N 1
ATOM 805 C CA . SER A 1 109 ? 25.342 8.756 -19.708 1.00 78.19 109 SER A CA 1
ATOM 806 C C . SER A 1 109 ? 25.005 9.137 -18.259 1.00 78.19 109 SER A C 1
ATOM 808 O O . SER A 1 109 ? 25.484 10.159 -17.771 1.00 78.19 109 SER A O 1
ATOM 810 N N . GLY A 1 110 ? 24.226 8.304 -17.556 1.00 75.19 110 GLY A N 1
ATOM 811 C CA . GLY A 1 110 ? 23.900 8.481 -16.1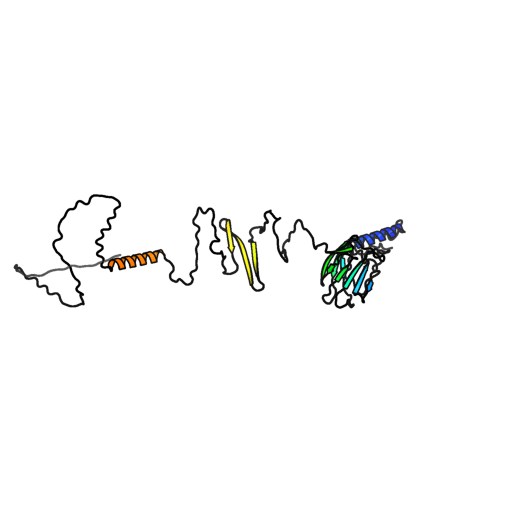41 1.00 75.19 110 GLY A CA 1
ATOM 812 C C . GLY A 1 110 ? 22.731 9.430 -15.879 1.00 75.19 110 GLY A C 1
ATOM 813 O O . GLY A 1 110 ? 22.594 9.923 -14.762 1.00 75.19 110 GLY A O 1
ATOM 814 N N . ASP A 1 111 ? 21.890 9.699 -16.882 1.00 84.25 111 ASP A N 1
ATOM 815 C CA . ASP A 1 111 ? 20.682 10.505 -16.688 1.00 84.25 111 ASP A CA 1
ATOM 816 C C . ASP A 1 111 ? 19.695 9.785 -15.761 1.00 84.25 111 ASP A C 1
ATOM 818 O O . ASP A 1 111 ? 19.636 8.558 -15.747 1.00 84.25 111 ASP A O 1
ATOM 822 N N . PHE A 1 112 ? 18.858 10.528 -15.035 1.00 84.38 112 PHE A N 1
ATOM 823 C CA . PHE A 1 112 ? 17.826 9.944 -14.173 1.00 84.38 112 PHE A CA 1
ATOM 824 C C . PHE A 1 112 ? 16.442 10.120 -14.799 1.00 84.38 112 PHE A C 1
ATOM 826 O O . PHE A 1 112 ? 16.052 11.242 -15.132 1.00 84.38 112 PHE A O 1
ATOM 833 N N . PRO A 1 113 ? 15.668 9.045 -14.996 1.00 83.31 113 PRO A N 1
ATOM 834 C CA . PRO A 1 113 ? 14.368 9.141 -15.640 1.00 83.31 113 PRO A CA 1
ATOM 835 C C . PRO A 1 113 ? 13.320 9.679 -14.652 1.00 83.31 113 PRO A C 1
ATOM 837 O O . PRO A 1 113 ? 13.388 9.396 -13.459 1.00 83.31 113 PRO A O 1
ATOM 840 N N . SER A 1 114 ? 12.305 10.393 -15.144 1.00 88.94 114 SER A N 1
ATOM 841 C CA . SER A 1 114 ? 11.079 10.678 -14.379 1.00 88.94 114 SER A CA 1
ATOM 842 C C . SER A 1 114 ? 9.962 9.756 -14.855 1.00 88.94 114 SER A C 1
ATOM 844 O O . SER A 1 114 ? 9.381 9.992 -15.918 1.00 88.94 114 SER A O 1
ATOM 846 N N . ARG A 1 115 ? 9.722 8.652 -14.139 1.00 87.75 115 ARG A N 1
ATOM 847 C CA . ARG A 1 115 ? 8.838 7.559 -14.582 1.00 87.75 115 ARG A CA 1
ATOM 848 C C . ARG A 1 115 ? 8.084 6.919 -13.424 1.00 87.75 115 ARG A C 1
ATOM 850 O O . ARG A 1 115 ? 8.419 7.123 -12.264 1.00 87.75 115 ARG A O 1
ATOM 857 N N . VAL A 1 116 ? 7.062 6.138 -13.775 1.00 91.00 116 VAL A N 1
ATOM 858 C CA . VAL A 1 116 ? 6.309 5.286 -12.849 1.00 91.00 116 VAL A CA 1
ATOM 859 C C . VAL A 1 116 ? 6.457 3.834 -13.283 1.00 91.00 116 VAL A C 1
ATOM 861 O O . VAL A 1 116 ? 6.248 3.521 -14.457 1.00 91.00 116 VAL A O 1
ATOM 864 N N . PHE A 1 117 ? 6.770 2.964 -12.328 1.00 91.50 117 PHE A N 1
ATOM 865 C CA . PHE A 1 117 ? 6.930 1.529 -12.528 1.00 91.50 117 PHE A CA 1
ATOM 866 C C . PHE A 1 117 ? 6.057 0.758 -11.547 1.00 91.50 117 PHE A C 1
ATOM 868 O O . PHE A 1 117 ? 5.930 1.117 -10.382 1.00 91.50 117 PHE A O 1
ATOM 875 N N . PHE A 1 118 ? 5.496 -0.346 -12.002 1.00 93.50 118 PHE A N 1
ATOM 876 C CA . PHE A 1 118 ? 4.901 -1.374 -11.170 1.00 93.50 118 PHE A CA 1
ATOM 877 C C . PHE A 1 118 ? 5.937 -2.484 -11.045 1.00 93.50 118 PHE A C 1
ATOM 879 O O . PHE A 1 118 ? 6.336 -3.072 -12.048 1.00 93.50 118 PHE A O 1
ATOM 886 N N . VAL A 1 119 ? 6.399 -2.759 -9.833 1.00 95.44 119 VAL A N 1
ATOM 887 C CA . VAL A 1 119 ? 7.485 -3.716 -9.612 1.00 95.44 119 VAL A CA 1
ATOM 888 C C . VAL A 1 119 ? 7.070 -4.824 -8.661 1.00 95.44 119 VAL A C 1
ATOM 890 O O . VAL A 1 119 ? 6.241 -4.618 -7.770 1.00 95.44 119 VAL A O 1
ATOM 893 N N . LYS A 1 120 ? 7.680 -5.995 -8.825 1.00 96.56 120 LYS A N 1
ATOM 894 C CA . LYS A 1 120 ? 7.593 -7.113 -7.884 1.00 96.56 120 LYS A CA 1
ATOM 895 C C . LYS A 1 120 ? 8.992 -7.626 -7.571 1.00 96.56 120 LYS A C 1
ATOM 897 O O . LYS A 1 120 ? 9.781 -7.851 -8.483 1.00 96.56 120 LYS A O 1
ATOM 902 N N . ASN A 1 121 ? 9.265 -7.868 -6.294 1.00 96.88 121 ASN A N 1
ATOM 903 C CA . ASN A 1 121 ? 10.447 -8.612 -5.877 1.00 96.88 121 ASN A CA 1
ATOM 904 C C . ASN A 1 121 ? 10.098 -10.104 -5.797 1.00 96.88 121 ASN A C 1
ATOM 906 O O . ASN A 1 121 ? 9.285 -10.508 -4.965 1.00 96.88 121 ASN A O 1
ATOM 910 N N . SER A 1 122 ? 10.709 -10.913 -6.659 1.00 96.19 122 SER A N 1
ATOM 911 C CA . SER A 1 122 ? 10.548 -12.368 -6.706 1.00 96.19 122 SER A CA 1
ATOM 912 C C . SER A 1 122 ? 11.877 -13.111 -6.525 1.00 96.19 122 SER A C 1
ATOM 914 O O . SER A 1 122 ? 11.999 -14.260 -6.947 1.00 96.19 122 SER A O 1
ATOM 916 N N . LEU A 1 123 ? 12.873 -12.479 -5.890 1.00 95.19 123 LEU A N 1
ATOM 917 C CA . LEU A 1 123 ? 14.150 -13.126 -5.580 1.00 95.19 123 LEU A CA 1
ATOM 918 C C . LEU A 1 123 ? 13.941 -14.359 -4.690 1.00 95.19 123 LEU A C 1
ATOM 920 O O . LEU A 1 123 ? 13.026 -14.406 -3.866 1.00 95.19 123 LEU A O 1
ATOM 924 N N . THR A 1 124 ? 14.814 -15.355 -4.790 1.00 93.56 124 THR A N 1
ATOM 925 C CA . THR A 1 124 ? 14.755 -16.507 -3.883 1.00 93.56 124 THR A CA 1
ATOM 926 C C . THR A 1 124 ? 15.278 -16.149 -2.483 1.00 93.56 124 THR A C 1
ATOM 928 O O . THR A 1 124 ? 15.905 -15.109 -2.267 1.00 93.56 124 THR A O 1
ATOM 931 N N . ASN A 1 125 ? 15.048 -17.029 -1.501 1.00 91.75 125 ASN A N 1
ATOM 932 C CA . ASN A 1 125 ? 15.621 -16.938 -0.147 1.00 91.75 125 ASN A CA 1
ATOM 933 C C . ASN A 1 125 ? 15.223 -15.687 0.665 1.00 91.75 125 ASN A C 1
ATOM 935 O O . ASN A 1 125 ? 16.009 -15.213 1.485 1.00 91.75 125 ASN A O 1
ATOM 939 N N . SER A 1 126 ? 14.008 -15.165 0.465 1.00 91.88 126 SER A N 1
ATOM 940 C CA . SER A 1 126 ? 13.452 -14.042 1.242 1.00 91.88 126 SER A CA 1
ATOM 941 C C . SER A 1 126 ? 14.302 -12.767 1.195 1.00 91.88 126 SER A C 1
ATOM 943 O O . SER A 1 126 ? 14.415 -12.033 2.175 1.00 91.88 126 SER A O 1
ATOM 945 N N . ARG A 1 127 ? 14.917 -12.508 0.042 1.00 94.88 127 ARG A N 1
ATOM 946 C CA . ARG A 1 127 ? 15.843 -11.397 -0.182 1.00 94.88 127 ARG A CA 1
ATOM 947 C C . ARG A 1 127 ? 15.118 -10.113 -0.586 1.00 94.88 127 ARG A C 1
ATOM 949 O O . ARG A 1 127 ? 14.170 -10.152 -1.370 1.00 94.88 127 ARG A O 1
ATOM 956 N N . GLU A 1 128 ? 15.586 -8.977 -0.081 1.00 96.44 128 GLU A N 1
ATOM 957 C CA . GLU A 1 128 ? 15.068 -7.644 -0.419 1.00 96.44 128 GLU A CA 1
ATOM 958 C C . GLU A 1 128 ? 15.746 -7.064 -1.669 1.00 96.44 128 GLU A C 1
ATOM 960 O O . GLU A 1 128 ? 16.847 -7.475 -2.048 1.00 96.44 128 GLU A O 1
ATOM 965 N N . ILE A 1 129 ? 15.087 -6.088 -2.292 1.00 97.69 129 ILE A N 1
ATOM 966 C CA . ILE A 1 129 ? 15.644 -5.269 -3.370 1.00 97.69 129 ILE A CA 1
ATOM 967 C C . ILE A 1 129 ? 15.676 -3.818 -2.909 1.00 97.69 129 ILE A C 1
ATOM 969 O O . ILE A 1 129 ? 14.652 -3.292 -2.481 1.00 97.69 129 ILE A O 1
ATOM 973 N N . THR A 1 130 ? 16.816 -3.154 -3.055 1.00 97.38 130 THR A N 1
ATOM 974 C CA . THR A 1 130 ? 16.947 -1.713 -2.821 1.00 97.38 130 THR A CA 1
ATOM 975 C C . THR A 1 130 ? 17.026 -0.990 -4.156 1.00 97.38 130 THR A C 1
ATOM 977 O O . THR A 1 130 ? 17.975 -1.198 -4.905 1.00 97.38 130 THR A O 1
ATOM 980 N N . PHE A 1 131 ? 16.055 -0.133 -4.449 1.00 96.94 131 PHE A N 1
ATOM 981 C CA . PHE A 1 131 ? 16.046 0.725 -5.628 1.00 96.94 131 PHE A CA 1
ATOM 982 C C . PHE A 1 131 ? 16.663 2.087 -5.318 1.00 96.94 131 PHE A C 1
ATOM 984 O O . PHE A 1 131 ? 16.261 2.737 -4.349 1.00 96.94 131 PHE A O 1
ATOM 991 N N . ASN A 1 132 ? 17.563 2.538 -6.187 1.00 95.06 132 ASN A N 1
ATOM 992 C CA . ASN A 1 132 ? 18.202 3.848 -6.126 1.00 95.06 132 ASN A CA 1
ATOM 993 C C . ASN A 1 132 ? 18.023 4.575 -7.465 1.00 95.06 132 ASN A C 1
ATOM 995 O O . ASN A 1 132 ? 17.971 3.942 -8.519 1.00 95.06 132 ASN A O 1
ATOM 999 N N . ALA A 1 133 ? 17.985 5.906 -7.447 1.00 90.00 133 ALA A N 1
ATOM 1000 C CA . ALA A 1 133 ? 17.961 6.724 -8.662 1.00 90.00 133 ALA A CA 1
ATOM 1001 C C . ALA A 1 133 ? 18.896 7.926 -8.535 1.00 90.00 133 ALA A C 1
ATOM 1003 O O . ALA A 1 133 ? 18.506 9.038 -8.863 1.00 90.00 133 ALA A O 1
ATOM 1004 N N . GLY A 1 134 ? 20.128 7.689 -8.074 1.00 87.06 134 GLY A N 1
ATOM 1005 C CA . GLY A 1 134 ? 21.164 8.710 -7.917 1.00 87.06 134 GLY A CA 1
ATOM 1006 C C . GLY A 1 134 ? 21.415 9.056 -6.455 1.00 87.06 134 GLY A C 1
ATOM 1007 O O . GLY A 1 134 ? 21.602 8.156 -5.640 1.00 87.06 134 GLY A O 1
ATOM 1008 N N . SER A 1 135 ? 21.487 10.348 -6.124 1.00 88.69 135 SER A N 1
ATOM 1009 C CA . SER A 1 135 ? 21.838 10.814 -4.771 1.00 88.69 135 SER A CA 1
ATOM 1010 C C . SER A 1 135 ? 20.663 11.004 -3.803 1.00 88.69 135 SER A C 1
ATOM 1012 O O . SER A 1 135 ? 20.896 11.398 -2.660 1.00 88.69 135 SER A O 1
ATOM 1014 N N . GLY A 1 136 ? 19.423 10.829 -4.261 1.00 90.31 136 GLY A N 1
ATOM 1015 C CA . GLY A 1 136 ? 18.218 11.046 -3.464 1.00 90.31 136 GLY A CA 1
ATOM 1016 C C . GLY A 1 136 ? 17.864 9.867 -2.557 1.00 90.31 136 GLY A C 1
ATOM 1017 O O . GLY A 1 136 ? 18.716 9.080 -2.147 1.00 90.31 136 GLY A O 1
ATOM 1018 N N . SER A 1 137 ? 16.580 9.769 -2.208 1.00 93.19 137 SER A N 1
ATOM 1019 C CA . SER A 1 137 ? 16.068 8.684 -1.365 1.00 93.19 137 SER A CA 1
ATOM 1020 C C . SER A 1 137 ? 16.020 7.353 -2.117 1.00 93.19 137 SER A C 1
ATOM 1022 O O . SER A 1 137 ? 15.697 7.309 -3.306 1.00 93.19 137 SER A O 1
ATOM 1024 N N . ASN A 1 138 ? 16.274 6.269 -1.384 1.00 95.50 138 ASN A N 1
ATOM 1025 C CA . ASN A 1 138 ? 16.178 4.899 -1.881 1.00 95.50 138 ASN A CA 1
ATOM 1026 C C . ASN A 1 138 ? 14.878 4.249 -1.399 1.00 95.50 138 ASN A C 1
ATOM 1028 O O . ASN A 1 138 ? 14.358 4.596 -0.334 1.00 95.50 138 ASN A O 1
ATOM 1032 N N . TYR A 1 139 ? 14.404 3.239 -2.125 1.00 97.06 139 TYR A N 1
ATOM 1033 C CA . TYR A 1 139 ? 13.240 2.448 -1.733 1.00 97.06 139 TYR A CA 1
ATOM 1034 C C . TYR A 1 139 ? 13.595 0.968 -1.580 1.00 97.06 139 TYR A C 1
ATOM 1036 O O . TYR A 1 139 ? 14.116 0.355 -2.508 1.00 97.06 139 TYR A O 1
ATOM 1044 N N . VAL A 1 140 ? 13.285 0.378 -0.423 1.00 97.50 140 VAL A N 1
ATOM 1045 C CA . VAL A 1 140 ? 13.501 -1.053 -0.158 1.00 97.50 140 VAL A CA 1
ATOM 1046 C C . VAL A 1 140 ? 12.195 -1.813 -0.355 1.00 97.50 140 VAL A C 1
ATOM 1048 O O . VAL A 1 140 ? 11.188 -1.528 0.292 1.00 97.50 140 VAL A O 1
ATOM 1051 N N . LEU A 1 141 ? 12.222 -2.803 -1.243 1.00 97.69 141 LEU A N 1
ATOM 1052 C CA . LEU A 1 141 ? 11.116 -3.698 -1.534 1.00 97.69 141 LEU A CA 1
ATOM 1053 C C . LEU A 1 141 ? 11.384 -5.076 -0.925 1.00 97.69 141 LEU A C 1
ATOM 1055 O O . LEU A 1 141 ? 12.274 -5.812 -1.367 1.00 97.69 141 LEU A O 1
ATOM 1059 N N . ALA A 1 142 ? 10.573 -5.436 0.068 1.00 97.44 142 ALA A N 1
ATOM 1060 C CA . ALA A 1 142 ? 10.624 -6.741 0.713 1.00 97.44 142 ALA A CA 1
ATOM 1061 C C . ALA A 1 142 ? 10.376 -7.888 -0.281 1.00 97.44 142 ALA A C 1
ATOM 1063 O O . ALA A 1 142 ? 9.744 -7.712 -1.326 1.00 97.44 142 ALA A O 1
ATOM 1064 N N . ASN A 1 143 ? 10.859 -9.084 0.050 1.00 95.94 143 ASN A N 1
ATOM 1065 C CA . ASN A 1 143 ? 10.637 -10.262 -0.780 1.00 95.94 143 ASN A CA 1
ATOM 1066 C C . ASN A 1 143 ? 9.145 -10.582 -0.947 1.00 95.94 143 ASN A C 1
ATOM 1068 O O . ASN A 1 143 ? 8.383 -10.517 0.016 1.00 95.94 143 ASN A O 1
ATOM 1072 N N . GLY A 1 144 ? 8.724 -10.917 -2.167 1.00 96.19 144 GLY A N 1
ATOM 1073 C CA . GLY A 1 144 ? 7.327 -11.202 -2.497 1.00 96.19 144 GLY A CA 1
ATOM 1074 C C . GLY A 1 144 ? 6.420 -9.968 -2.548 1.00 96.19 144 GLY A C 1
ATOM 1075 O O . GLY A 1 144 ? 5.282 -10.080 -3.007 1.00 96.19 144 GLY A O 1
ATOM 1076 N N . ALA A 1 145 ? 6.901 -8.797 -2.120 1.00 97.25 145 ALA A N 1
ATOM 1077 C CA . ALA A 1 145 ? 6.129 -7.566 -2.142 1.00 97.25 145 ALA A CA 1
ATOM 1078 C C . ALA A 1 145 ? 6.060 -6.956 -3.549 1.00 97.25 145 ALA A C 1
ATOM 1080 O O . ALA A 1 145 ? 6.884 -7.217 -4.434 1.00 97.25 145 ALA A O 1
ATOM 1081 N N . GLN A 1 146 ? 5.056 -6.102 -3.729 1.00 97.25 146 GLN A N 1
ATOM 1082 C CA . GLN A 1 146 ? 4.831 -5.309 -4.929 1.00 97.25 146 GLN A CA 1
ATOM 1083 C C . GLN A 1 146 ? 4.753 -3.833 -4.550 1.00 97.25 146 GLN A C 1
ATOM 1085 O O . GLN A 1 146 ? 4.266 -3.494 -3.471 1.00 97.25 146 GLN A O 1
ATOM 1090 N N . ALA A 1 147 ? 5.206 -2.958 -5.441 1.00 97.12 147 ALA A N 1
ATOM 1091 C CA . ALA A 1 147 ? 5.119 -1.517 -5.244 1.00 97.12 147 ALA A CA 1
ATOM 1092 C C . ALA A 1 147 ? 4.845 -0.789 -6.561 1.00 97.12 147 ALA A C 1
ATOM 1094 O O . ALA A 1 147 ? 5.190 -1.274 -7.642 1.00 97.12 147 ALA A O 1
ATOM 1095 N N . VAL A 1 148 ? 4.247 0.398 -6.451 1.00 96.19 148 VAL A N 1
ATOM 1096 C CA . VAL A 1 148 ? 4.190 1.374 -7.541 1.00 96.19 148 VAL A CA 1
ATOM 1097 C C . VAL A 1 148 ? 5.277 2.398 -7.265 1.00 96.19 148 VAL A C 1
ATOM 1099 O O . VAL A 1 148 ? 5.114 3.263 -6.409 1.00 96.19 148 VAL A O 1
ATOM 1102 N N . LEU A 1 149 ? 6.410 2.266 -7.939 1.00 94.81 149 LEU A N 1
ATOM 1103 C CA . LEU A 1 149 ? 7.533 3.174 -7.782 1.00 94.81 149 LEU A CA 1
ATOM 1104 C C . LEU A 1 149 ? 7.365 4.395 -8.667 1.00 94.81 149 LEU A C 1
ATOM 1106 O O . LEU A 1 149 ? 6.889 4.291 -9.797 1.00 94.81 149 LEU A O 1
ATOM 1110 N N . TYR A 1 150 ? 7.826 5.533 -8.174 1.00 93.50 150 TYR A N 1
ATOM 1111 C CA . TYR A 1 150 ? 8.130 6.684 -9.004 1.00 93.50 150 TYR A CA 1
ATOM 1112 C C . TYR A 1 150 ? 9.627 6.986 -8.930 1.00 93.50 150 TYR A C 1
ATOM 1114 O O . TYR A 1 150 ? 10.274 6.717 -7.916 1.00 93.50 150 TYR A O 1
ATOM 1122 N N . THR A 1 151 ? 10.157 7.557 -10.006 1.00 91.88 151 THR A N 1
ATOM 1123 C CA . THR A 1 151 ? 11.495 8.148 -10.056 1.00 91.88 151 THR A CA 1
ATOM 1124 C C . THR A 1 151 ? 11.380 9.625 -10.409 1.00 91.88 151 THR A C 1
ATOM 1126 O O . THR A 1 151 ? 10.497 10.011 -11.181 1.00 91.88 151 THR A O 1
ATOM 1129 N N . ASN A 1 152 ? 12.252 10.461 -9.850 1.00 89.38 152 ASN A N 1
ATOM 1130 C CA . ASN A 1 152 ? 12.254 11.905 -10.089 1.00 89.38 152 ASN A CA 1
ATOM 1131 C C . ASN A 1 152 ? 13.654 12.374 -10.499 1.00 89.38 152 ASN A C 1
ATOM 1133 O O . ASN A 1 152 ? 14.620 12.199 -9.762 1.00 89.38 152 ASN A O 1
ATOM 1137 N N . THR A 1 153 ? 13.754 13.006 -11.670 1.00 86.25 153 THR A N 1
ATOM 1138 C CA . THR A 1 153 ? 15.026 13.492 -12.224 1.00 86.25 153 THR A CA 1
ATOM 1139 C C . THR A 1 153 ? 15.619 14.660 -11.431 1.00 86.25 153 THR A C 1
ATOM 1141 O O . THR A 1 153 ? 16.837 14.810 -11.403 1.00 86.25 153 THR A O 1
ATOM 1144 N N . ALA A 1 154 ? 14.786 15.503 -10.810 1.00 88.12 154 ALA A N 1
ATOM 1145 C CA . ALA A 1 154 ? 15.251 16.688 -10.090 1.00 88.12 154 ALA A CA 1
ATOM 1146 C C . ALA A 1 154 ? 15.951 16.316 -8.778 1.00 88.12 154 ALA A C 1
ATOM 1148 O O . ALA A 1 154 ? 17.039 16.816 -8.498 1.00 88.12 154 ALA A O 1
ATOM 1149 N N . ASP A 1 155 ? 15.338 15.406 -8.021 1.00 90.38 155 ASP A N 1
ATOM 1150 C CA . ASP A 1 155 ? 15.796 15.014 -6.684 1.00 90.38 155 ASP A CA 1
ATOM 1151 C C . ASP A 1 155 ? 16.564 13.688 -6.678 1.00 90.38 155 ASP A C 1
ATOM 1153 O O . ASP A 1 155 ? 17.141 13.319 -5.656 1.00 90.38 155 ASP A O 1
ATOM 1157 N N . GLN A 1 156 ? 16.610 12.988 -7.820 1.00 92.06 156 GLN A N 1
ATOM 1158 C CA . GLN A 1 156 ? 17.316 11.714 -7.975 1.00 92.06 156 GLN A CA 1
ATOM 1159 C C . GLN A 1 156 ? 16.846 10.661 -6.960 1.00 92.06 156 GLN A C 1
ATOM 1161 O O . GLN A 1 156 ? 17.640 9.952 -6.340 1.00 92.06 156 GLN A O 1
ATOM 1166 N N . GLU A 1 157 ? 15.533 10.602 -6.741 1.00 93.25 157 GLU A N 1
ATOM 1167 C CA . GLU A 1 157 ? 14.913 9.741 -5.736 1.00 93.25 157 GLU A CA 1
ATOM 1168 C C . GLU A 1 157 ? 14.060 8.635 -6.355 1.00 93.25 157 GLU A C 1
ATOM 1170 O O . GLU A 1 157 ? 13.497 8.789 -7.445 1.00 93.25 157 GLU A O 1
ATOM 1175 N N . VAL A 1 158 ? 13.941 7.538 -5.605 1.00 95.06 158 VAL A N 1
ATOM 1176 C CA . VAL A 1 158 ? 12.947 6.484 -5.810 1.00 95.06 158 VAL A CA 1
ATOM 1177 C C . VAL A 1 158 ? 12.052 6.416 -4.584 1.00 95.06 158 VAL A C 1
ATOM 1179 O O . VAL A 1 158 ? 12.534 6.318 -3.455 1.00 95.06 158 VAL A O 1
ATOM 1182 N N . GLY A 1 159 ? 10.742 6.401 -4.802 1.00 95.25 159 GLY A N 1
ATOM 1183 C CA . GLY A 1 159 ? 9.768 6.235 -3.728 1.00 95.25 159 GLY A CA 1
ATOM 1184 C C . GLY A 1 159 ? 8.570 5.403 -4.159 1.00 95.25 159 GLY A C 1
ATOM 1185 O O . GLY A 1 159 ? 8.338 5.187 -5.346 1.00 95.25 159 GLY A O 1
ATOM 1186 N N . ASN A 1 160 ? 7.785 4.940 -3.186 1.00 96.00 160 ASN A N 1
ATOM 1187 C CA . ASN A 1 160 ? 6.492 4.3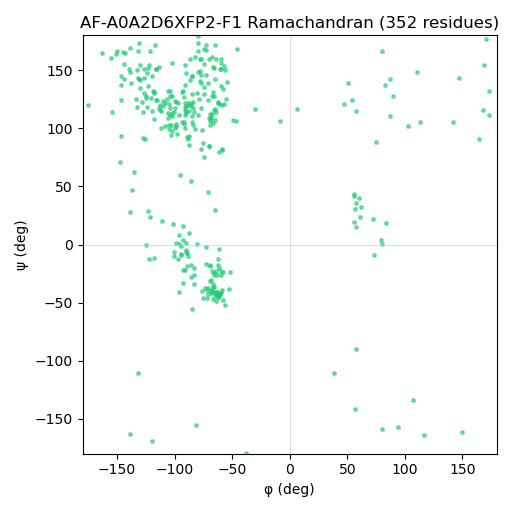20 -3.458 1.00 96.00 160 ASN A CA 1
ATOM 1188 C C . ASN A 1 160 ? 5.419 5.407 -3.560 1.00 96.00 160 ASN A C 1
ATOM 1190 O O . ASN A 1 160 ? 5.143 6.123 -2.596 1.00 96.00 160 ASN A O 1
ATOM 1194 N N . LEU A 1 161 ? 4.782 5.491 -4.725 1.00 94.69 161 LEU A N 1
ATOM 1195 C CA . LEU A 1 161 ? 3.732 6.458 -5.029 1.00 94.69 161 LEU A CA 1
ATOM 1196 C C . LEU A 1 161 ? 2.530 6.332 -4.077 1.00 94.69 161 LEU A C 1
ATOM 1198 O O . LEU A 1 161 ? 1.816 7.304 -3.846 1.00 94.69 161 LEU A O 1
ATOM 1202 N N . LEU A 1 162 ? 2.310 5.144 -3.506 1.00 95.00 162 LEU A N 1
ATOM 1203 C CA . LEU A 1 162 ? 1.163 4.859 -2.645 1.00 95.00 162 LEU A CA 1
ATOM 1204 C C . LEU A 1 162 ? 1.398 5.185 -1.163 1.00 95.00 162 LEU A C 1
ATOM 1206 O O . LEU A 1 162 ? 0.439 5.179 -0.396 1.00 95.00 162 LEU A O 1
ATOM 1210 N N . SER A 1 163 ? 2.629 5.496 -0.740 1.00 92.69 163 SER A N 1
ATOM 1211 C CA . SER A 1 163 ? 2.949 5.730 0.680 1.00 92.69 163 SER A CA 1
ATOM 1212 C C . SER A 1 163 ? 2.230 6.935 1.293 1.00 92.69 163 SER A C 1
ATOM 1214 O O . SER A 1 163 ? 1.986 6.942 2.493 1.00 92.69 163 SER A O 1
ATOM 1216 N N . ASN A 1 164 ? 1.867 7.927 0.476 1.00 89.06 164 ASN A N 1
ATOM 1217 C CA . ASN A 1 164 ? 1.132 9.124 0.894 1.00 89.06 164 ASN A CA 1
ATOM 1218 C C . ASN A 1 164 ? -0.170 9.292 0.097 1.00 89.06 164 ASN A C 1
ATOM 1220 O O . ASN A 1 164 ? -0.614 10.415 -0.147 1.00 89.06 164 ASN A O 1
ATOM 1224 N N . LEU A 1 165 ? -0.758 8.184 -0.365 1.00 93.94 165 LEU A N 1
ATOM 1225 C CA . LEU A 1 165 ? -1.999 8.233 -1.125 1.00 93.94 165 LEU A CA 1
ATOM 1226 C C . LEU A 1 165 ? -3.117 8.837 -0.266 1.00 93.94 165 LEU A C 1
ATOM 1228 O O . LEU A 1 165 ? -3.483 8.294 0.775 1.00 93.94 165 LEU A O 1
ATOM 1232 N N . GLN A 1 166 ? -3.694 9.937 -0.741 1.00 93.62 166 GLN A N 1
ATOM 1233 C CA . GLN A 1 166 ? -4.921 10.502 -0.197 1.00 93.62 166 GLN A CA 1
ATOM 1234 C C . GLN A 1 166 ? -6.087 10.069 -1.080 1.00 93.62 166 GLN A C 1
ATOM 1236 O O . GLN A 1 166 ? -6.085 10.306 -2.287 1.00 93.62 166 GLN A O 1
ATOM 1241 N N . VAL A 1 167 ? -7.074 9.417 -0.474 1.00 93.00 167 VAL A N 1
ATOM 1242 C CA . VAL A 1 167 ? -8.271 8.934 -1.164 1.00 93.00 167 VAL A CA 1
ATOM 1243 C C . VAL A 1 167 ? -9.455 9.778 -0.709 1.00 93.00 167 VAL A C 1
ATOM 1245 O O . VAL A 1 167 ? -9.728 9.862 0.483 1.00 93.00 167 VAL A O 1
ATOM 1248 N N . GLU A 1 168 ? -10.163 10.401 -1.651 1.00 94.31 168 GLU A N 1
ATOM 1249 C CA . GLU A 1 168 ? -11.349 11.216 -1.348 1.00 94.31 168 GLU A CA 1
ATOM 1250 C C . GLU A 1 168 ? -12.524 10.357 -0.857 1.00 94.31 168 GLU A C 1
ATOM 1252 O O . GLU A 1 168 ? -13.220 10.720 0.089 1.00 94.31 168 GLU A O 1
ATOM 1257 N N . SER A 1 169 ? -12.732 9.194 -1.481 1.00 93.00 169 SER A N 1
ATOM 1258 C CA . SER A 1 169 ? -13.723 8.209 -1.047 1.00 93.00 169 SER A CA 1
ATOM 1259 C C . SER A 1 169 ? -13.251 6.785 -1.334 1.00 93.00 169 SER A C 1
ATOM 1261 O O . SER A 1 169 ? -12.707 6.496 -2.400 1.00 93.00 169 SER A O 1
ATOM 1263 N N . LEU A 1 170 ? -13.458 5.890 -0.369 1.00 93.25 170 LEU A N 1
ATOM 1264 C CA . LEU A 1 170 ? -13.169 4.464 -0.483 1.00 93.25 170 LEU A CA 1
ATOM 1265 C C . LEU A 1 170 ? -14.451 3.681 -0.208 1.00 93.25 170 LEU A C 1
ATOM 1267 O O . LEU A 1 170 ? -15.190 3.983 0.725 1.00 93.25 170 LEU A O 1
ATOM 1271 N N . THR A 1 171 ? -14.726 2.662 -1.015 1.00 92.31 171 THR A N 1
ATOM 1272 C CA . THR A 1 171 ? -15.838 1.733 -0.797 1.00 92.31 171 THR A CA 1
ATOM 1273 C C . THR A 1 171 ? -15.318 0.313 -0.956 1.00 92.31 171 THR A C 1
ATOM 1275 O O . THR A 1 171 ? -14.862 -0.053 -2.036 1.00 92.31 171 THR A O 1
ATOM 1278 N N . ALA A 1 172 ? -15.397 -0.486 0.107 1.00 91.50 172 ALA A N 1
ATOM 1279 C CA . ALA A 1 172 ? -15.182 -1.927 0.044 1.00 91.50 172 ALA A CA 1
ATOM 1280 C C . ALA A 1 172 ? -16.543 -2.601 -0.191 1.00 91.50 172 ALA A C 1
ATOM 1282 O O . ALA A 1 172 ? -17.386 -2.618 0.703 1.00 91.50 172 ALA A O 1
ATOM 1283 N N . GLN A 1 173 ? -16.794 -3.083 -1.412 1.00 90.31 173 GLN A N 1
ATOM 1284 C CA . GLN A 1 173 ? -18.000 -3.860 -1.721 1.00 90.31 173 GLN A CA 1
ATOM 1285 C C . GLN A 1 173 ? -17.745 -5.325 -1.369 1.00 90.31 173 GLN A C 1
ATOM 1287 O O . GLN A 1 173 ? -16.725 -5.873 -1.780 1.00 90.31 173 GLN A O 1
ATOM 1292 N N . ASP A 1 174 ? -18.655 -5.929 -0.603 1.00 84.88 174 ASP A N 1
ATOM 1293 C CA . ASP A 1 174 ? -18.640 -7.351 -0.226 1.00 84.88 174 ASP A CA 1
ATOM 1294 C C . ASP A 1 174 ? -17.350 -7.841 0.464 1.00 84.88 174 ASP A C 1
ATOM 1296 O O . ASP A 1 174 ? -17.077 -9.041 0.512 1.00 84.88 174 ASP A O 1
ATOM 1300 N N . GLY A 1 175 ? -16.554 -6.920 1.014 1.00 83.31 175 GLY A N 1
ATOM 1301 C CA . GLY A 1 175 ? -15.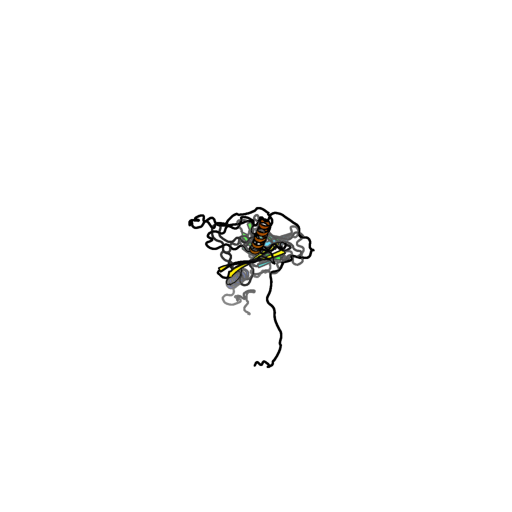264 -7.210 1.629 1.00 83.31 175 GLY A CA 1
ATOM 1302 C C . GLY A 1 175 ? -15.028 -6.433 2.917 1.00 83.31 175 GLY A C 1
ATOM 1303 O O . GLY A 1 175 ? -15.759 -5.505 3.264 1.00 83.31 175 GLY A O 1
ATOM 1304 N N . GLU A 1 176 ? -13.974 -6.819 3.625 1.00 90.25 176 GLU A N 1
ATOM 1305 C CA . GLU A 1 176 ? -13.525 -6.158 4.846 1.00 90.25 176 GLU A CA 1
ATOM 1306 C C . GLU A 1 176 ? -12.501 -5.068 4.512 1.00 90.25 176 GLU A C 1
ATOM 1308 O O . GLU A 1 176 ? -11.586 -5.273 3.711 1.00 90.25 176 GLU A O 1
ATOM 1313 N N . LEU A 1 177 ? -12.627 -3.904 5.152 1.00 92.75 177 LEU A N 1
ATOM 1314 C CA . LEU A 1 177 ? -11.549 -2.922 5.178 1.00 92.75 177 LEU A CA 1
ATOM 1315 C C . LEU A 1 177 ? -10.598 -3.281 6.323 1.00 92.75 177 LEU A C 1
ATOM 1317 O O . LEU A 1 177 ? -10.916 -3.050 7.487 1.00 92.75 177 LEU A O 1
ATOM 1321 N N . ASN A 1 178 ? -9.427 -3.820 5.992 1.00 91.56 178 ASN A N 1
ATOM 1322 C CA . ASN A 1 178 ? -8.390 -4.090 6.982 1.00 91.56 178 ASN A CA 1
ATOM 1323 C C . ASN A 1 178 ? -7.536 -2.834 7.227 1.00 91.56 178 ASN A C 1
ATOM 1325 O O . ASN A 1 178 ? -6.765 -2.420 6.359 1.00 91.56 178 ASN A O 1
ATOM 1329 N N . VAL A 1 179 ? -7.660 -2.241 8.415 1.00 93.25 179 VAL A N 1
ATOM 1330 C CA . VAL A 1 179 ? -6.824 -1.122 8.867 1.00 93.25 179 VAL A CA 1
ATOM 1331 C C . VAL A 1 179 ? -5.779 -1.670 9.833 1.00 93.25 179 VAL A C 1
ATOM 1333 O O . VAL A 1 179 ? -6.108 -2.078 10.939 1.00 93.25 179 VAL A O 1
ATOM 1336 N N . LEU A 1 180 ? -4.511 -1.675 9.415 1.00 90.00 180 LEU A N 1
ATOM 1337 C CA . LEU A 1 180 ? -3.422 -2.324 10.163 1.00 90.00 180 LEU A CA 1
ATOM 1338 C C . LEU A 1 180 ? -3.058 -1.634 11.488 1.00 90.00 180 LEU A C 1
ATOM 1340 O O . LEU A 1 180 ? -2.363 -2.223 12.312 1.00 90.00 180 LEU A O 1
ATOM 1344 N N . SER A 1 181 ? -3.465 -0.380 11.669 1.00 91.94 181 SER A N 1
ATOM 1345 C CA . SER A 1 181 ? -3.167 0.407 12.865 1.00 91.94 181 SER A CA 1
ATOM 1346 C C . SER A 1 181 ? -4.429 1.083 13.402 1.00 91.94 181 SER A C 1
ATOM 1348 O O . SER A 1 181 ? -5.318 0.412 13.916 1.00 91.94 181 SER A O 1
ATOM 1350 N N . THR A 1 182 ? -4.524 2.404 13.294 1.00 91.94 182 THR A N 1
ATOM 1351 C CA . THR A 1 182 ? -5.612 3.194 13.870 1.00 91.94 182 THR A CA 1
ATOM 1352 C C . THR A 1 182 ? -6.557 3.662 12.774 1.00 91.94 182 THR A C 1
ATOM 1354 O O . THR A 1 182 ? -6.120 4.229 11.774 1.00 91.94 182 THR A O 1
ATOM 1357 N N . LEU A 1 183 ? -7.860 3.482 12.993 1.00 93.19 183 LEU A N 1
ATOM 1358 C CA . LEU A 1 183 ? -8.898 4.159 12.223 1.00 93.19 183 LEU A CA 1
ATOM 1359 C C . LEU A 1 183 ? -9.260 5.477 12.919 1.00 93.19 183 LEU A C 1
ATOM 1361 O O . LEU A 1 183 ? -9.850 5.473 13.998 1.00 93.19 183 LEU A O 1
ATOM 1365 N N . GLU A 1 184 ? -8.923 6.602 12.295 1.00 92.12 184 GLU A N 1
ATOM 1366 C CA . GLU A 1 184 ? -9.397 7.924 12.707 1.00 92.12 184 GLU A CA 1
ATOM 1367 C C . GLU A 1 184 ? -10.663 8.281 11.919 1.00 92.12 184 GLU A C 1
ATOM 1369 O O . GLU A 1 184 ? -10.703 8.144 10.696 1.00 92.12 184 GLU A O 1
ATOM 1374 N N . VAL A 1 185 ? -11.716 8.725 12.612 1.00 93.25 185 VAL A N 1
ATOM 1375 C CA . VAL A 1 185 ? -12.999 9.071 11.988 1.00 93.25 185 VAL A CA 1
ATOM 1376 C C . VAL A 1 185 ? -13.382 10.503 12.345 1.00 93.25 185 VAL A C 1
ATOM 1378 O O . VAL A 1 185 ? -13.658 10.809 13.502 1.00 93.25 185 VAL A O 1
ATOM 1381 N N . GLY A 1 186 ? -13.488 11.351 11.320 1.00 87.69 186 GLY A N 1
ATOM 1382 C CA . GLY A 1 186 ? -13.939 12.741 11.428 1.00 87.69 186 GLY A CA 1
ATOM 1383 C C . GLY A 1 186 ? -12.824 13.767 11.172 1.00 87.69 186 GLY A C 1
ATOM 1384 O O . GLY A 1 186 ? -11.663 13.504 11.470 1.00 87.69 186 GLY A O 1
ATOM 1385 N N . PRO A 1 187 ? -13.146 14.948 10.610 1.00 81.38 187 PRO A N 1
ATOM 1386 C CA . PRO A 1 187 ? -12.149 15.973 10.326 1.00 81.38 187 PRO A CA 1
ATOM 1387 C C . PRO A 1 187 ? -11.964 16.898 11.535 1.00 81.38 187 PRO A C 1
ATOM 1389 O O . PRO A 1 187 ? -12.661 17.908 11.654 1.00 81.38 187 PRO A O 1
ATOM 1392 N N . GLY A 1 188 ? -11.031 16.575 12.434 1.00 83.69 188 GLY A N 1
ATOM 1393 C CA . GLY A 1 188 ? -10.624 17.446 13.545 1.00 83.69 188 GLY A CA 1
ATOM 1394 C C . GLY A 1 188 ? -11.772 17.859 14.481 1.00 83.69 188 GLY A C 1
ATOM 1395 O O . GLY A 1 188 ? -12.032 17.191 15.474 1.00 83.69 188 GLY A O 1
ATOM 1396 N N . THR A 1 189 ? -12.439 18.983 14.192 1.00 87.38 189 THR A N 1
ATOM 1397 C CA . THR A 1 189 ? -13.553 19.537 14.990 1.00 87.38 189 THR A CA 1
ATOM 1398 C C . THR A 1 189 ? -14.952 19.132 14.507 1.00 87.38 189 THR A C 1
ATOM 1400 O O . THR A 1 189 ? -15.936 19.441 15.181 1.00 87.38 189 THR A O 1
ATOM 1403 N N . GLY A 1 190 ? -15.071 18.479 13.346 1.00 89.81 190 GLY A N 1
ATOM 1404 C CA . GLY A 1 190 ? -16.345 17.975 12.822 1.00 89.81 190 GLY A CA 1
ATOM 1405 C C . GLY A 1 190 ? -16.788 16.651 13.456 1.00 89.81 190 GLY A C 1
ATOM 1406 O O . GLY A 1 190 ? -16.010 15.958 14.105 1.00 89.81 190 GLY A O 1
ATOM 1407 N N . THR A 1 191 ? -18.047 16.262 13.240 1.00 91.00 191 THR A N 1
ATOM 1408 C CA . THR A 1 191 ? -18.567 14.962 13.697 1.00 91.00 191 THR A CA 1
ATOM 1409 C C . THR A 1 191 ? -18.087 13.831 12.784 1.00 91.00 191 THR A C 1
ATOM 1411 O O . THR A 1 191 ? -18.438 13.790 11.607 1.00 91.00 191 THR A O 1
ATOM 1414 N N . GLY A 1 192 ? -17.320 12.885 13.329 1.00 92.56 192 GLY A N 1
ATOM 1415 C CA . GLY A 1 192 ? -17.066 11.589 12.698 1.00 92.56 192 GLY A CA 1
ATOM 1416 C C . GLY A 1 192 ? -18.266 10.654 12.857 1.00 92.56 192 GLY A C 1
ATOM 1417 O O . GLY A 1 192 ? -18.887 10.627 13.916 1.00 92.56 192 GLY A O 1
ATOM 1418 N N . THR A 1 193 ? -18.614 9.898 11.813 1.00 93.06 193 THR A N 1
ATOM 1419 C CA . THR A 1 193 ? -19.737 8.947 11.851 1.00 93.06 193 THR A CA 1
ATOM 1420 C C . THR A 1 193 ? -19.261 7.554 11.468 1.00 93.06 193 THR A C 1
ATOM 1422 O O . THR A 1 193 ? -18.672 7.369 10.407 1.00 93.06 193 THR A O 1
ATOM 1425 N N . ILE A 1 194 ? -19.568 6.575 12.318 1.00 94.19 194 ILE A N 1
ATOM 1426 C CA . ILE A 1 194 ? -19.500 5.147 12.000 1.00 94.19 194 ILE A CA 1
ATOM 1427 C C . ILE A 1 194 ? -20.942 4.649 12.008 1.00 94.19 194 ILE A C 1
ATOM 1429 O O . ILE A 1 194 ? -21.627 4.770 13.023 1.00 94.19 194 ILE A O 1
ATOM 1433 N N . GLN A 1 195 ? -21.413 4.123 10.880 1.00 92.19 195 GLN A N 1
ATOM 1434 C CA . GLN A 1 195 ? -22.785 3.640 10.735 1.00 92.19 195 GLN A CA 1
ATOM 1435 C C . GLN A 1 195 ? -22.804 2.254 10.098 1.00 92.19 195 GLN A C 1
ATOM 1437 O O . GLN A 1 195 ? -22.033 1.975 9.180 1.00 92.19 195 GLN A O 1
ATOM 1442 N N . SER A 1 196 ? -23.721 1.404 10.547 1.00 92.31 196 SER A N 1
ATOM 1443 C CA . SER A 1 196 ? -24.109 0.219 9.792 1.00 92.31 196 SER A CA 1
ATOM 1444 C C . SER A 1 196 ? -25.042 0.624 8.645 1.00 92.31 196 SER A C 1
ATOM 1446 O O . SER A 1 196 ? -25.817 1.577 8.755 1.00 92.31 196 SER A O 1
ATOM 1448 N N . GLN A 1 197 ? -24.963 -0.073 7.511 1.00 89.62 197 GLN A N 1
ATOM 1449 C CA . GLN A 1 197 ? -25.893 0.140 6.402 1.00 89.62 197 GLN A CA 1
ATOM 1450 C C . GLN A 1 197 ? -27.096 -0.799 6.566 1.00 89.62 197 GLN A C 1
ATOM 1452 O O . GLN A 1 197 ? -26.926 -2.010 6.608 1.00 89.62 197 GLN A O 1
ATOM 1457 N N . GLY A 1 198 ? -28.312 -0.258 6.654 1.00 88.38 198 GLY A N 1
ATOM 1458 C CA . GLY A 1 198 ? -29.524 -1.060 6.861 1.00 88.38 198 GLY A CA 1
ATOM 1459 C C . GLY A 1 198 ? -29.749 -1.477 8.321 1.00 88.38 198 GLY A C 1
ATOM 1460 O O . GLY A 1 198 ? -29.248 -0.848 9.248 1.00 88.38 198 GLY A O 1
ATOM 1461 N N . ASN A 1 199 ? -30.537 -2.535 8.535 1.00 88.75 199 ASN A N 1
ATOM 1462 C CA . ASN A 1 199 ? -30.957 -2.991 9.868 1.00 88.75 199 ASN A CA 1
ATOM 1463 C C . ASN A 1 199 ? -29.914 -3.922 10.510 1.00 88.75 199 ASN A C 1
ATOM 1465 O O . ASN A 1 199 ? -30.220 -5.058 10.878 1.00 88.75 199 ASN A O 1
ATOM 1469 N N . HIS A 1 200 ? -28.671 -3.455 10.609 1.00 91.94 200 HIS A N 1
ATOM 1470 C CA . HIS A 1 200 ? -27.559 -4.220 11.171 1.00 91.94 200 HIS A CA 1
ATOM 1471 C C . HIS A 1 200 ? -27.013 -3.562 12.439 1.00 91.94 200 HIS A C 1
ATOM 1473 O O . HIS A 1 200 ? -27.069 -2.343 12.602 1.00 91.94 200 HIS A O 1
ATOM 1479 N N . SER A 1 201 ? -26.475 -4.380 13.340 1.00 93.56 201 SER A N 1
ATOM 1480 C CA . SER A 1 201 ? -25.743 -3.902 14.513 1.00 93.56 201 SER A CA 1
ATOM 1481 C C . SER A 1 201 ? -24.360 -3.389 14.117 1.00 93.56 201 SER A C 1
ATOM 1483 O O . SER A 1 201 ? -23.782 -3.856 13.135 1.00 93.56 201 SER A O 1
ATOM 1485 N N . LEU A 1 202 ? -23.795 -2.495 14.926 1.00 94.69 202 LEU A N 1
ATOM 1486 C CA . LEU A 1 202 ? -22.355 -2.266 14.933 1.00 94.69 202 LEU A CA 1
ATOM 1487 C C . LEU A 1 202 ? -21.731 -3.249 15.926 1.00 94.69 202 LEU A C 1
ATOM 1489 O O . LEU A 1 202 ? -22.096 -3.2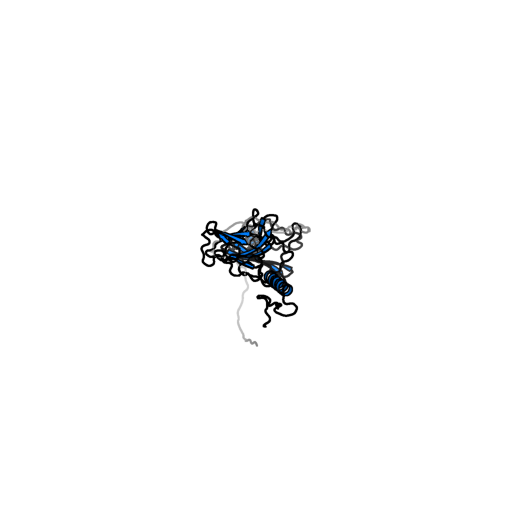61 17.101 1.00 94.69 202 LEU A O 1
ATOM 1493 N N . VAL A 1 203 ? -20.814 -4.084 15.450 1.00 92.44 203 VAL A N 1
ATOM 1494 C CA . VAL A 1 203 ? -20.072 -5.029 16.287 1.00 92.44 203 VAL A CA 1
ATOM 1495 C C . VAL A 1 203 ? -18.639 -4.533 16.396 1.00 92.44 203 VAL A C 1
ATOM 1497 O O . VAL A 1 203 ? -17.967 -4.354 15.385 1.00 92.44 203 VAL A O 1
ATOM 1500 N N . VAL A 1 204 ? -18.181 -4.304 17.621 1.00 92.56 204 VAL A N 1
ATOM 1501 C CA . VAL A 1 204 ? -16.798 -3.943 17.925 1.00 92.56 204 VAL A CA 1
ATOM 1502 C C . VAL A 1 204 ? -16.143 -5.165 18.536 1.00 92.56 204 VAL A C 1
ATOM 1504 O O . VAL A 1 204 ? -16.472 -5.556 19.654 1.00 92.56 204 VAL A O 1
ATOM 1507 N N . GLN A 1 205 ? -15.236 -5.788 17.792 1.00 89.44 205 GLN A N 1
ATOM 1508 C CA . GLN A 1 205 ? -14.412 -6.850 18.348 1.00 89.44 205 GLN A CA 1
ATOM 1509 C C . GLN A 1 205 ? -13.355 -6.228 19.255 1.00 89.44 205 GLN A C 1
ATOM 1511 O O . GLN A 1 205 ? -12.669 -5.277 18.882 1.00 89.44 205 GLN A O 1
ATOM 1516 N N . THR A 1 206 ? -13.259 -6.750 20.466 1.00 86.12 206 THR A N 1
ATOM 1517 C CA . THR A 1 206 ? -12.321 -6.297 21.488 1.00 86.12 206 THR A CA 1
ATOM 1518 C C . THR A 1 206 ? -11.600 -7.508 22.035 1.00 86.12 206 THR A C 1
ATOM 1520 O O . THR A 1 206 ? -12.225 -8.546 22.227 1.00 86.12 206 THR A O 1
ATOM 1523 N N . GLY A 1 207 ? -10.313 -7.398 22.324 1.00 79.38 207 GLY A N 1
ATOM 1524 C CA . GLY A 1 207 ? -9.568 -8.537 22.833 1.00 79.38 207 GLY A CA 1
ATOM 1525 C C . GLY A 1 207 ? -8.075 -8.290 22.895 1.00 79.38 207 GLY A C 1
ATOM 1526 O O . GLY A 1 207 ? -7.589 -7.241 22.466 1.00 79.38 207 GLY A O 1
ATOM 1527 N N . ASP A 1 208 ? -7.360 -9.273 23.421 1.00 79.50 208 ASP A N 1
ATOM 1528 C CA . ASP A 1 208 ? -5.907 -9.359 23.364 1.00 79.50 208 ASP A CA 1
ATOM 1529 C C . ASP A 1 208 ? -5.471 -10.633 22.621 1.00 79.50 208 ASP A C 1
ATOM 1531 O O . ASP A 1 208 ? -6.270 -11.298 21.965 1.00 79.50 208 ASP A O 1
ATOM 1535 N N . ALA A 1 209 ? -4.180 -10.968 22.678 1.00 72.69 209 ALA A N 1
ATOM 1536 C CA . ALA A 1 209 ? -3.632 -12.129 21.977 1.00 72.69 209 ALA A CA 1
ATOM 1537 C C . ALA A 1 209 ? -4.218 -13.485 22.434 1.00 72.69 209 ALA A C 1
ATOM 1539 O O . ALA A 1 209 ? -3.962 -14.495 21.779 1.00 72.69 209 ALA A O 1
ATOM 1540 N N . SER A 1 210 ? -4.946 -13.533 23.552 1.00 75.88 210 SER A N 1
ATOM 1541 C CA . SER A 1 210 ? -5.450 -14.761 24.175 1.00 75.88 210 SER A CA 1
ATOM 1542 C C . SER A 1 210 ? -6.967 -14.826 24.345 1.00 75.88 210 SER A C 1
ATOM 1544 O O . SER A 1 210 ? -7.481 -15.916 24.597 1.00 75.88 210 SER A O 1
ATOM 1546 N N . ASP A 1 211 ? -7.675 -13.710 24.173 1.00 76.56 211 ASP A N 1
ATOM 1547 C CA . ASP A 1 211 ? -9.129 -13.650 24.294 1.00 76.56 211 ASP A CA 1
ATOM 1548 C C . ASP A 1 211 ? -9.708 -12.622 23.317 1.00 76.56 211 ASP A C 1
ATOM 1550 O O . ASP A 1 211 ? -9.307 -11.457 23.322 1.00 76.56 211 ASP A O 1
ATOM 1554 N N . THR A 1 212 ? -10.636 -13.053 22.461 1.00 82.62 212 THR A N 1
ATOM 1555 C CA . THR A 1 212 ? -11.329 -12.196 21.490 1.00 82.62 212 THR A CA 1
ATOM 1556 C C . THR A 1 212 ? -12.821 -12.235 21.768 1.00 82.62 212 THR A C 1
ATOM 1558 O O . THR A 1 212 ? -13.458 -13.269 21.564 1.00 82.62 212 THR A O 1
ATOM 1561 N N . GLY A 1 213 ? -13.371 -11.094 22.164 1.00 84.88 213 GLY A N 1
ATOM 1562 C CA . GLY A 1 213 ? -14.785 -10.894 22.431 1.00 84.88 213 GLY A CA 1
ATOM 1563 C C . GLY A 1 213 ? -15.431 -9.882 21.492 1.00 84.88 213 GLY A C 1
ATOM 1564 O O . GLY A 1 213 ? -14.761 -9.184 20.728 1.00 84.88 213 GLY A O 1
ATOM 1565 N N . ALA A 1 214 ? -16.756 -9.774 21.553 1.00 90.88 214 ALA A N 1
ATOM 1566 C CA . ALA A 1 214 ? -17.509 -8.797 20.774 1.00 90.88 214 ALA A CA 1
ATOM 1567 C C . ALA A 1 214 ? -18.424 -7.941 21.655 1.00 90.88 214 ALA A C 1
ATOM 1569 O O . ALA A 1 214 ? -19.243 -8.453 22.413 1.00 90.88 214 ALA A O 1
ATOM 1570 N N . ILE A 1 215 ? -18.346 -6.623 21.483 1.00 92.50 215 ILE A N 1
ATOM 1571 C CA . ILE A 1 215 ? -19.334 -5.672 21.992 1.00 92.50 215 ILE A CA 1
ATOM 1572 C C . ILE A 1 215 ? -20.303 -5.361 20.856 1.00 92.50 215 ILE A C 1
ATOM 1574 O O . ILE A 1 215 ? -19.900 -4.878 19.797 1.00 92.50 215 ILE A O 1
ATOM 1578 N N . THR A 1 216 ? -21.592 -5.613 21.068 1.00 92.19 216 THR A N 1
ATOM 1579 C CA . THR A 1 216 ? -22.629 -5.300 20.076 1.00 92.19 216 THR A CA 1
ATOM 1580 C C . THR A 1 216 ? -23.398 -4.051 20.481 1.00 92.19 216 THR A C 1
ATOM 1582 O O . THR A 1 216 ? -23.931 -3.980 21.588 1.00 92.19 216 THR A O 1
ATOM 1585 N N . LEU A 1 217 ? -23.495 -3.093 19.557 1.00 94.38 217 LEU A N 1
ATOM 1586 C CA . LEU A 1 217 ? -24.325 -1.896 19.656 1.00 94.38 217 LEU A CA 1
ATOM 1587 C C . LEU A 1 217 ? -25.475 -2.010 18.653 1.00 94.38 217 LEU A C 1
ATOM 1589 O O . LEU A 1 217 ? -25.254 -2.110 17.441 1.00 94.38 217 LEU A O 1
ATOM 1593 N N . ARG A 1 218 ? -26.714 -2.000 19.146 1.00 93.50 218 ARG A N 1
ATOM 1594 C CA . ARG A 1 218 ? -27.911 -2.116 18.305 1.00 93.50 218 ARG A CA 1
ATOM 1595 C C . ARG A 1 218 ? -29.012 -1.177 18.787 1.00 93.50 218 ARG A C 1
ATOM 1597 O O . ARG A 1 218 ? -29.135 -0.897 19.976 1.00 93.50 218 ARG A O 1
ATOM 1604 N N . SER A 1 219 ? -29.860 -0.741 17.858 1.00 90.31 219 SER A N 1
ATOM 1605 C CA . SER A 1 219 ? -31.150 -0.152 18.217 1.00 90.31 219 SER A CA 1
ATOM 1606 C C . SER A 1 219 ? -32.049 -1.216 18.859 1.00 90.31 219 SER A C 1
ATOM 1608 O O . SER A 1 219 ? -32.390 -2.228 18.237 1.00 90.31 219 SER A O 1
ATOM 1610 N N . GLY A 1 220 ? -32.374 -1.007 20.128 1.00 87.06 220 GLY A N 1
ATOM 1611 C CA . GLY A 1 220 ? -33.318 -1.799 20.899 1.00 87.06 220 GLY A CA 1
ATOM 1612 C C . GLY A 1 220 ? -34.771 -1.436 20.618 1.00 87.06 220 GLY A C 1
ATOM 1613 O O . GLY A 1 220 ? -35.081 -0.534 19.834 1.00 87.06 220 GLY A O 1
ATOM 1614 N N . ALA A 1 221 ? -35.680 -2.147 21.285 1.00 89.50 221 ALA A N 1
ATOM 1615 C CA . ALA A 1 221 ? -37.096 -1.787 21.283 1.00 89.50 221 ALA A CA 1
ATOM 1616 C C . ALA A 1 221 ? -37.287 -0.341 21.774 1.00 89.50 221 ALA A C 1
ATOM 1618 O O . ALA A 1 221 ? -36.492 0.152 22.573 1.00 89.50 221 ALA A O 1
ATOM 1619 N N . ASP A 1 222 ? -38.327 0.336 21.284 1.00 89.00 222 ASP A N 1
ATOM 1620 C CA . ASP A 1 222 ? -38.677 1.710 21.677 1.00 89.00 222 ASP A CA 1
ATOM 1621 C C . ASP A 1 222 ? -37.553 2.748 21.472 1.00 89.00 222 ASP A C 1
ATOM 1623 O O . ASP A 1 222 ? -37.469 3.733 22.200 1.00 89.00 222 ASP A O 1
ATOM 1627 N N . ALA A 1 223 ? -36.691 2.533 20.468 1.00 86.75 223 ALA A N 1
ATOM 1628 C CA . ALA A 1 223 ? -35.513 3.361 20.179 1.00 86.75 223 ALA A CA 1
ATOM 1629 C C . ALA A 1 223 ? -34.472 3.403 21.316 1.00 86.75 223 ALA A C 1
ATOM 1631 O O . ALA A 1 223 ? -33.660 4.328 21.390 1.00 86.75 223 ALA A O 1
ATOM 1632 N N . ASN A 1 224 ? -34.462 2.385 22.180 1.00 88.88 224 ASN A N 1
ATOM 1633 C CA . ASN A 1 224 ? -33.414 2.209 23.178 1.00 88.88 224 ASN A CA 1
ATOM 1634 C C . ASN A 1 224 ? -32.065 1.871 22.520 1.00 88.88 224 ASN A C 1
ATOM 1636 O O . ASN A 1 224 ? -32.001 1.423 21.373 1.00 88.88 224 ASN A O 1
ATOM 1640 N N . LEU A 1 225 ? -30.978 2.068 23.265 1.00 92.56 225 LEU A N 1
ATOM 1641 C CA . LEU A 1 225 ? -29.655 1.565 22.906 1.00 92.56 225 LEU A CA 1
ATOM 1642 C C . LEU A 1 225 ? -29.423 0.240 23.635 1.00 92.56 225 LEU A C 1
ATOM 1644 O O . LEU A 1 225 ? -29.261 0.230 24.855 1.00 92.56 225 LEU A O 1
ATOM 1648 N N . ASP A 1 226 ? -29.373 -0.854 22.881 1.00 92.00 226 ASP A N 1
ATOM 1649 C CA . ASP A 1 226 ? -28.964 -2.152 23.405 1.00 92.00 226 ASP A CA 1
ATOM 1650 C C . ASP A 1 226 ? -27.438 -2.258 23.288 1.00 92.00 226 ASP A C 1
ATOM 1652 O O . ASP A 1 226 ? -26.884 -2.193 22.185 1.00 92.00 226 ASP A O 1
ATOM 1656 N N . ILE A 1 227 ? -26.768 -2.434 24.428 1.00 93.94 227 ILE A N 1
ATOM 1657 C CA . ILE A 1 227 ? -25.339 -2.748 24.510 1.00 93.94 227 ILE A CA 1
ATOM 1658 C C . ILE A 1 227 ? -25.219 -4.157 25.079 1.00 93.94 227 ILE A C 1
ATOM 1660 O O . ILE A 1 227 ? -25.636 -4.412 26.209 1.00 93.94 227 ILE A O 1
ATOM 1664 N N . THR A 1 228 ? -24.655 -5.077 24.303 1.00 91.19 228 THR A N 1
ATOM 1665 C CA . THR A 1 228 ? -24.407 -6.453 24.747 1.00 91.19 228 THR A CA 1
ATOM 1666 C C . THR A 1 228 ? -22.897 -6.670 24.856 1.00 91.19 228 THR A C 1
ATOM 1668 O O . THR A 1 228 ? -22.220 -6.549 23.830 1.00 91.19 228 THR A O 1
ATOM 1671 N N . PRO A 1 229 ? -22.357 -6.915 26.068 1.00 90.25 229 PRO A N 1
ATOM 1672 C CA . PRO A 1 229 ? -20.945 -7.234 26.253 1.00 90.25 229 PRO A CA 1
ATOM 1673 C C . PRO A 1 229 ? -20.639 -8.649 25.755 1.00 90.25 229 PRO A C 1
ATOM 1675 O O . PRO A 1 229 ? -21.547 -9.424 25.450 1.00 90.25 229 PRO A O 1
ATOM 1678 N N . ASP A 1 230 ? -19.355 -8.983 25.717 1.00 85.38 230 ASP A N 1
ATOM 1679 C CA . ASP A 1 230 ? -18.930 -10.327 25.369 1.00 85.38 230 ASP A CA 1
ATOM 1680 C C . ASP A 1 230 ? -19.250 -11.350 26.473 1.00 85.38 230 ASP A C 1
ATOM 1682 O O . ASP A 1 230 ? -19.088 -11.095 27.674 1.00 85.38 230 ASP A O 1
ATOM 1686 N N . GLY A 1 231 ? -19.707 -12.528 26.050 1.00 83.00 231 GLY A N 1
ATOM 1687 C CA . GLY A 1 231 ? -20.053 -13.636 26.934 1.00 83.00 231 GLY A CA 1
ATOM 1688 C C . GLY A 1 231 ? -21.102 -13.289 28.000 1.00 83.00 231 GLY A C 1
ATOM 1689 O O . GLY A 1 231 ? -22.083 -12.592 27.757 1.00 83.00 231 GLY A O 1
ATOM 1690 N N . ALA A 1 232 ? -20.910 -13.830 29.206 1.00 82.38 232 ALA A N 1
ATOM 1691 C CA . ALA A 1 232 ? -21.772 -13.575 30.365 1.00 82.38 232 ALA A CA 1
ATOM 1692 C C . ALA A 1 232 ? -21.349 -12.328 31.171 1.00 82.38 232 ALA A C 1
ATOM 1694 O O . ALA A 1 232 ? -21.818 -12.134 32.295 1.00 82.38 232 ALA A O 1
ATOM 1695 N N . GLY A 1 233 ? -20.423 -11.524 30.635 1.00 80.75 233 GLY A N 1
ATOM 1696 C CA . GLY A 1 233 ? -19.933 -10.311 31.277 1.00 80.75 233 GLY A CA 1
ATOM 1697 C C . GLY A 1 233 ? -21.015 -9.241 31.436 1.00 80.75 233 GLY A C 1
ATOM 1698 O O . GLY A 1 233 ? -22.128 -9.345 30.925 1.00 80.75 233 GLY A O 1
ATOM 1699 N N . GLY A 1 234 ? -20.679 -8.179 32.163 1.00 85.25 234 GLY A N 1
ATOM 1700 C CA . GLY A 1 234 ? -21.538 -7.012 32.348 1.00 85.25 234 GLY A CA 1
ATOM 1701 C C . GLY A 1 234 ? -20.865 -5.736 31.858 1.00 85.25 234 GLY A C 1
ATOM 1702 O O . GLY A 1 234 ? -19.652 -5.690 31.653 1.00 85.25 234 GLY A O 1
ATOM 1703 N N . ILE A 1 235 ? -21.650 -4.670 31.718 1.00 88.31 235 ILE A N 1
ATOM 1704 C CA . ILE A 1 235 ? -21.108 -3.328 31.495 1.00 88.31 235 ILE A CA 1
ATOM 1705 C C . ILE A 1 235 ? -20.658 -2.787 32.849 1.00 88.31 235 ILE A C 1
ATOM 1707 O O . ILE A 1 235 ? -21.479 -2.510 33.725 1.00 88.31 235 ILE A O 1
ATOM 1711 N N . VAL A 1 236 ? -19.349 -2.639 33.029 1.00 85.88 236 VAL A N 1
ATOM 1712 C CA . VAL A 1 236 ? -18.788 -2.064 34.252 1.00 85.88 236 VAL A CA 1
ATOM 1713 C C . VAL A 1 236 ? -18.830 -0.545 34.144 1.00 85.88 236 VAL A C 1
ATOM 1715 O O . VAL A 1 236 ? -18.129 0.045 33.326 1.00 85.88 236 VAL A O 1
ATOM 1718 N N . VAL A 1 237 ? -19.630 0.093 34.997 1.00 84.94 237 VAL A N 1
ATOM 1719 C CA . VAL A 1 237 ? -19.647 1.552 35.144 1.00 84.94 237 VAL A CA 1
ATOM 1720 C C . VAL A 1 237 ? -19.106 1.904 36.531 1.00 84.94 237 VAL A C 1
ATOM 1722 O O . VAL A 1 237 ? -19.718 1.510 37.525 1.00 84.94 237 VAL A O 1
ATOM 1725 N N . PRO A 1 238 ? -17.960 2.603 36.641 1.00 83.38 238 PRO A N 1
ATOM 1726 C CA . PRO A 1 238 ? -17.373 2.949 37.932 1.00 83.38 238 PRO A CA 1
ATOM 1727 C C . PRO A 1 238 ? -18.319 3.756 38.834 1.00 83.38 238 PRO A C 1
ATOM 1729 O O . PRO A 1 238 ? -19.215 4.472 38.375 1.00 83.38 238 PRO A O 1
ATOM 1732 N N . ALA A 1 239 ? -18.109 3.647 40.148 1.00 80.69 239 ALA A N 1
ATOM 1733 C CA . ALA A 1 239 ? -18.921 4.348 41.136 1.00 80.69 239 ALA A CA 1
ATOM 1734 C C . ALA A 1 239 ? -18.892 5.872 40.912 1.00 80.69 239 ALA A C 1
ATOM 1736 O O . ALA A 1 239 ? -17.834 6.465 40.712 1.00 80.69 239 ALA A O 1
ATOM 1737 N N . GLY A 1 240 ? -20.068 6.507 40.964 1.00 75.31 240 GLY A N 1
ATOM 1738 C CA . GLY A 1 240 ? -20.219 7.953 40.767 1.00 75.31 240 GLY A CA 1
ATOM 1739 C C . GLY A 1 240 ? -20.202 8.429 39.308 1.00 75.31 240 GLY A C 1
ATOM 1740 O O . GLY A 1 240 ? -20.280 9.632 39.083 1.00 75.31 240 GLY A O 1
ATOM 1741 N N . SER A 1 241 ? -20.126 7.530 38.316 1.00 77.81 241 SER A N 1
ATOM 1742 C CA . SER A 1 241 ? -20.016 7.905 36.893 1.00 77.81 241 SER A CA 1
ATOM 1743 C C . SER A 1 241 ? -21.344 7.966 36.124 1.00 77.81 241 SER A C 1
ATOM 1745 O O . SER A 1 241 ? -21.363 8.446 34.994 1.00 77.81 241 SER A O 1
ATOM 1747 N N . ILE A 1 242 ? -22.461 7.514 36.707 1.00 81.38 242 ILE A N 1
ATOM 1748 C CA . ILE A 1 242 ? -23.780 7.587 36.057 1.00 81.38 242 ILE A CA 1
ATOM 1749 C C . ILE A 1 242 ? -24.470 8.895 36.455 1.00 81.38 242 ILE A C 1
ATOM 1751 O O . ILE A 1 242 ? -25.013 9.014 37.552 1.00 81.38 242 ILE A O 1
ATOM 1755 N N . ALA A 1 243 ? -24.489 9.864 35.542 1.00 73.62 243 ALA A N 1
ATOM 1756 C CA . ALA A 1 243 ? -25.330 11.051 35.643 1.00 73.62 243 ALA A CA 1
ATOM 1757 C C . ALA A 1 243 ? -26.537 10.892 34.713 1.00 73.62 243 ALA A C 1
ATOM 1759 O O . ALA A 1 243 ? -26.394 10.877 33.493 1.00 73.62 243 ALA A O 1
ATOM 1760 N N . ILE A 1 244 ? -27.736 10.780 35.283 1.00 78.94 244 ILE A N 1
ATOM 1761 C CA . ILE A 1 244 ? -28.979 10.741 34.507 1.00 78.94 244 ILE A CA 1
ATOM 1762 C C . ILE A 1 244 ? -29.578 12.146 34.539 1.00 78.94 244 ILE A C 1
ATOM 1764 O O . ILE A 1 244 ? -30.150 12.568 35.542 1.00 78.94 244 ILE A O 1
ATOM 1768 N N . ALA A 1 245 ? -29.406 12.901 33.458 1.00 72.88 245 ALA A N 1
ATOM 1769 C CA . ALA A 1 245 ? -29.973 14.240 33.333 1.00 72.88 245 ALA A CA 1
ATOM 1770 C C . ALA A 1 245 ? -31.427 14.181 32.832 1.00 72.88 245 ALA A C 1
ATOM 1772 O O . ALA A 1 245 ? -31.771 13.347 31.999 1.00 72.88 245 ALA A O 1
ATOM 1773 N N . GLY A 1 246 ? -32.282 15.091 33.315 1.00 67.75 246 GLY A N 1
ATOM 1774 C CA . GLY A 1 246 ? -33.633 15.281 32.768 1.00 67.75 246 GLY A CA 1
ATOM 1775 C C . GLY A 1 246 ? -34.646 14.178 33.094 1.00 67.75 246 GLY A C 1
ATOM 1776 O O . GLY A 1 246 ? -35.636 14.031 32.378 1.00 67.75 246 GLY A O 1
ATOM 1777 N N . VAL A 1 247 ? -34.434 13.396 34.157 1.00 66.62 247 VAL A N 1
ATOM 1778 C CA . VAL A 1 247 ? -35.362 12.318 34.522 1.00 66.62 247 VAL A CA 1
ATOM 1779 C C . VAL A 1 247 ? -36.686 12.887 35.034 1.00 66.62 247 VAL A C 1
ATOM 1781 O O . VAL A 1 247 ? -36.784 13.358 36.161 1.00 66.62 247 VAL A O 1
ATOM 1784 N N . ASN A 1 248 ? -37.728 12.799 34.204 1.00 62.19 248 ASN A N 1
ATOM 1785 C CA . ASN A 1 248 ? -39.123 13.005 34.615 1.00 62.19 248 ASN A CA 1
ATOM 1786 C C . ASN A 1 248 ? -39.805 11.673 35.010 1.00 62.19 248 ASN A C 1
ATOM 1788 O O . ASN A 1 248 ? -41.003 11.621 35.275 1.00 62.19 248 ASN A O 1
ATOM 1792 N N . LYS A 1 249 ? -39.044 10.567 35.003 1.00 64.44 249 LYS A N 1
ATOM 1793 C CA . LYS A 1 249 ? -39.497 9.201 35.297 1.00 64.44 249 LYS A CA 1
ATOM 1794 C C . LYS A 1 249 ? -38.445 8.483 36.147 1.00 64.44 249 LYS A C 1
ATOM 1796 O O . LYS A 1 249 ? -37.263 8.775 36.036 1.00 64.44 249 LYS A O 1
ATOM 1801 N N . VAL A 1 250 ? -38.872 7.570 37.015 1.00 68.00 250 VAL A N 1
ATOM 1802 C CA . VAL A 1 250 ? -37.999 6.848 37.955 1.00 68.00 250 VAL A CA 1
ATOM 1803 C C . VAL A 1 250 ? -36.919 6.070 37.193 1.00 68.00 250 VAL A C 1
ATOM 1805 O O . VAL A 1 250 ? -37.246 5.187 36.402 1.00 68.00 250 VAL A O 1
ATOM 1808 N N . ALA A 1 251 ? -35.643 6.375 37.442 1.00 69.50 251 ALA A N 1
ATOM 1809 C CA . ALA A 1 251 ? -34.541 5.506 37.046 1.00 69.50 251 ALA A CA 1
ATOM 1810 C C . ALA A 1 251 ? -34.610 4.238 37.907 1.00 69.50 251 ALA A C 1
ATOM 1812 O O . ALA A 1 251 ? -34.377 4.287 39.115 1.00 69.50 251 ALA A O 1
ATOM 1813 N N . SER A 1 252 ? -35.009 3.118 37.307 1.00 73.38 252 SER A N 1
ATOM 1814 C CA . SER A 1 252 ? -35.047 1.831 37.994 1.00 73.38 252 SER A CA 1
ATOM 1815 C C . SER A 1 252 ? -33.703 1.141 37.812 1.00 73.38 252 SER A C 1
ATOM 1817 O O . SER A 1 252 ? -33.325 0.785 36.699 1.00 73.38 252 SER A O 1
ATOM 1819 N N . PHE A 1 253 ? -32.975 0.981 38.911 1.00 73.50 253 PHE A N 1
ATOM 1820 C CA . PHE A 1 253 ? -31.791 0.138 38.967 1.00 73.50 253 PHE A CA 1
ATOM 1821 C C . PHE A 1 253 ? -32.207 -1.195 39.580 1.00 73.50 253 PHE A C 1
ATOM 1823 O O . PHE A 1 253 ? -32.423 -1.291 40.786 1.00 73.50 253 PHE A O 1
ATOM 1830 N N . THR A 1 254 ? -32.352 -2.222 38.753 1.00 69.06 254 THR A N 1
ATOM 1831 C CA . THR A 1 254 ? -32.512 -3.602 39.217 1.00 69.06 254 THR A CA 1
ATOM 1832 C C . THR A 1 254 ? -31.134 -4.241 39.310 1.00 69.06 254 THR A C 1
ATOM 1834 O O . THR A 1 254 ? -30.569 -4.642 38.297 1.00 69.06 254 THR A O 1
ATOM 1837 N N . SER A 1 255 ? -30.573 -4.321 40.517 1.00 68.44 255 SER A N 1
ATOM 1838 C CA . SER A 1 255 ? -29.446 -5.212 40.789 1.00 68.44 255 SER A CA 1
ATOM 1839 C C . SER A 1 255 ? -29.981 -6.628 41.018 1.00 68.44 255 SER A C 1
A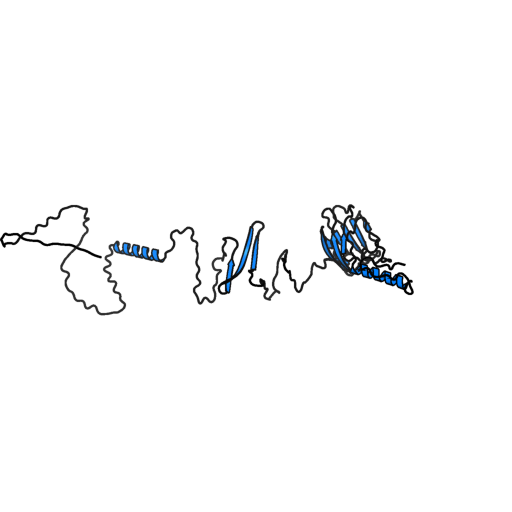TOM 1841 O O . SER A 1 255 ? -30.922 -6.826 41.783 1.00 68.44 255 SER A O 1
ATOM 1843 N N . THR A 1 256 ? -29.407 -7.627 40.348 1.00 60.91 256 THR A N 1
ATOM 1844 C CA . THR A 1 256 ? -29.822 -9.037 40.482 1.00 60.91 256 THR A CA 1
ATOM 1845 C C . THR A 1 256 ? -28.782 -9.916 41.173 1.00 60.91 256 THR A C 1
ATOM 1847 O O . THR A 1 256 ? -28.825 -11.131 41.016 1.00 60.91 256 THR A O 1
ATOM 1850 N N . SER A 1 257 ? -27.837 -9.366 41.936 1.00 47.94 257 SER A N 1
ATOM 1851 C CA . SER A 1 257 ? -26.805 -10.207 42.553 1.00 47.94 257 SER A CA 1
ATOM 1852 C C . SER A 1 257 ? -26.340 -9.705 43.916 1.00 47.94 257 SER A C 1
ATOM 1854 O O . SER A 1 257 ? -25.370 -8.956 44.014 1.00 47.94 257 SER A O 1
ATOM 1856 N N . ASP A 1 258 ? -26.975 -10.223 44.963 1.00 48.97 258 ASP A N 1
ATOM 1857 C CA . ASP A 1 258 ? -26.192 -10.916 45.981 1.00 48.97 258 ASP A CA 1
ATOM 1858 C C . ASP A 1 258 ? -26.392 -12.432 45.760 1.00 48.97 258 ASP A C 1
ATOM 1860 O O . ASP A 1 258 ? -27.463 -12.953 46.067 1.00 48.97 258 ASP A O 1
ATOM 1864 N N . PRO A 1 259 ? -25.426 -13.159 45.163 1.00 49.88 259 PRO A N 1
ATOM 1865 C CA . PRO A 1 259 ? -25.516 -14.612 45.021 1.00 49.88 259 PRO A CA 1
ATOM 1866 C C . PRO A 1 259 ? -25.304 -15.361 46.352 1.00 49.88 259 PRO A C 1
ATOM 1868 O O . PRO A 1 259 ? -25.358 -16.590 46.365 1.00 49.88 259 PRO A O 1
ATOM 1871 N N . GLY A 1 260 ? -25.019 -14.650 47.449 1.00 45.97 260 GLY A N 1
ATOM 1872 C CA . GLY A 1 260 ? -24.752 -15.189 48.781 1.00 45.97 260 GLY A CA 1
ATOM 1873 C C . GLY A 1 260 ? -25.749 -14.759 49.860 1.00 45.97 260 GLY A C 1
ATOM 1874 O O . GLY A 1 260 ? -25.756 -15.372 50.929 1.00 45.97 260 GLY A O 1
ATOM 1875 N N . ASP A 1 261 ? -26.620 -13.781 49.600 1.00 49.78 261 ASP A N 1
ATOM 1876 C CA . ASP A 1 261 ? -27.689 -13.423 50.530 1.00 49.78 261 ASP A CA 1
ATOM 1877 C C . ASP A 1 261 ? -28.925 -14.281 50.272 1.00 49.78 261 ASP A C 1
ATOM 1879 O O . ASP A 1 261 ? -29.877 -13.912 49.584 1.00 49.78 261 ASP A O 1
ATOM 1883 N N . THR A 1 262 ? -28.935 -15.462 50.887 1.00 48.62 262 THR A N 1
ATOM 1884 C CA . THR A 1 262 ? -30.170 -16.230 51.077 1.00 48.62 262 THR A CA 1
ATOM 1885 C C . THR A 1 262 ? -31.203 -15.483 51.931 1.00 48.62 262 THR A C 1
ATOM 1887 O O . THR A 1 262 ? -32.322 -15.971 52.073 1.00 48.62 262 THR A O 1
ATOM 1890 N N . ASN A 1 263 ? -30.889 -14.296 52.465 1.00 55.25 263 ASN A N 1
ATOM 1891 C CA . ASN A 1 263 ? -31.872 -13.367 53.014 1.00 55.25 263 ASN A CA 1
ATOM 1892 C C . ASN A 1 263 ? -32.266 -12.341 51.950 1.00 55.25 263 ASN A C 1
ATOM 1894 O O . ASN A 1 263 ? -32.138 -11.136 52.144 1.00 55.25 263 ASN A O 1
ATOM 1898 N N . THR A 1 264 ? -32.807 -12.831 50.830 1.00 41.62 264 THR A N 1
ATOM 1899 C CA . THR A 1 264 ? -33.635 -12.042 49.909 1.00 41.62 264 THR A CA 1
ATOM 1900 C C . THR A 1 264 ? -34.383 -10.959 50.696 1.00 41.62 264 THR A C 1
ATOM 1902 O O . THR A 1 264 ? -35.183 -11.308 51.571 1.00 41.62 264 THR A O 1
ATOM 1905 N N . PRO A 1 265 ? -34.147 -9.659 50.446 1.00 47.00 265 PRO A N 1
ATOM 1906 C CA . PRO A 1 265 ? -34.827 -8.606 51.164 1.00 47.00 265 PRO A CA 1
ATOM 1907 C C . PRO A 1 265 ? -36.234 -8.504 50.593 1.00 47.00 265 PRO A C 1
ATOM 1909 O O . PRO A 1 265 ? -36.576 -7.621 49.809 1.00 47.00 265 PRO A O 1
ATOM 1912 N N . SER A 1 266 ? -37.111 -9.374 51.067 1.00 47.66 266 SER A N 1
ATOM 1913 C CA . SER A 1 266 ? -38.473 -8.973 51.345 1.00 47.66 266 SER A CA 1
ATOM 1914 C C . SER A 1 266 ? -38.406 -7.891 52.425 1.00 47.66 266 SER A C 1
ATOM 1916 O O . SER A 1 266 ? -38.657 -8.120 53.606 1.00 47.66 266 SER A O 1
ATOM 1918 N N . ALA A 1 267 ? -38.083 -6.663 52.011 1.00 49.62 267 ALA A N 1
ATOM 1919 C CA . ALA A 1 267 ? -38.205 -5.476 52.851 1.00 49.62 267 ALA A CA 1
ATOM 1920 C C . ALA A 1 267 ? -39.623 -5.375 53.455 1.00 49.62 267 ALA A C 1
ATOM 1922 O O . ALA A 1 267 ? -39.798 -4.839 54.543 1.00 49.62 267 ALA A O 1
ATOM 1923 N N . ALA A 1 268 ? -40.625 -5.991 52.816 1.00 49.38 268 ALA A N 1
ATOM 1924 C CA . ALA A 1 268 ? -41.961 -6.164 53.376 1.00 49.38 268 ALA A CA 1
ATOM 1925 C C . ALA A 1 268 ? -42.057 -7.222 54.501 1.00 49.38 268 ALA A C 1
ATOM 1927 O O . ALA A 1 268 ? -42.790 -6.994 55.463 1.00 49.38 268 ALA A O 1
ATOM 1928 N N . THR A 1 269 ? -41.339 -8.355 54.447 1.00 53.00 269 THR A N 1
ATOM 1929 C CA . THR A 1 269 ? -41.434 -9.365 55.522 1.00 53.00 269 THR A CA 1
ATOM 1930 C C . THR A 1 269 ? -40.534 -9.031 56.700 1.00 53.00 269 THR A C 1
ATOM 1932 O O . THR A 1 269 ? -40.965 -9.252 57.826 1.00 53.00 269 THR A O 1
ATOM 1935 N N . ASN A 1 270 ? -39.361 -8.425 56.480 1.00 55.09 270 ASN A N 1
ATOM 1936 C CA . ASN A 1 270 ? -38.501 -7.981 57.581 1.00 55.09 270 ASN A CA 1
ATOM 1937 C C . ASN A 1 270 ? -39.147 -6.852 58.383 1.00 55.09 270 ASN A C 1
ATOM 1939 O O . ASN A 1 270 ? -39.074 -6.886 59.604 1.00 55.09 270 ASN A O 1
ATOM 1943 N N . LEU A 1 271 ? -39.883 -5.935 57.743 1.00 66.56 271 LEU A N 1
ATOM 1944 C CA . LEU A 1 271 ? -40.721 -4.986 58.481 1.00 66.56 271 LEU A CA 1
ATOM 1945 C C . LEU A 1 271 ? -41.809 -5.711 59.278 1.00 66.56 271 LEU A C 1
ATOM 1947 O O . LEU A 1 271 ? -42.007 -5.399 60.445 1.00 66.56 271 LEU A O 1
ATOM 1951 N N . SER A 1 272 ? -42.492 -6.706 58.703 1.00 68.69 272 SER A N 1
ATOM 1952 C CA . SER A 1 272 ? -43.533 -7.444 59.435 1.00 68.69 272 SER A CA 1
ATOM 1953 C C . SER A 1 272 ? -42.977 -8.265 60.610 1.00 68.69 272 SER A C 1
ATOM 1955 O O . SER A 1 272 ? -43.599 -8.320 61.673 1.00 68.69 272 SER A O 1
ATOM 1957 N N . GLU A 1 273 ? -41.787 -8.850 60.464 1.00 68.88 273 GLU A N 1
ATOM 1958 C CA . GLU A 1 273 ? -41.106 -9.607 61.510 1.00 68.88 273 GLU A CA 1
ATOM 1959 C C . GLU A 1 273 ? -40.482 -8.698 62.564 1.00 68.88 273 GLU A C 1
ATOM 1961 O O . GLU A 1 273 ? -40.588 -9.008 63.747 1.00 68.88 273 GLU A O 1
ATOM 1966 N N . GLU A 1 274 ? -39.875 -7.571 62.187 1.00 73.81 274 GLU A N 1
ATOM 1967 C CA . GLU A 1 274 ? -39.395 -6.566 63.138 1.00 73.81 274 GLU A CA 1
ATOM 1968 C C . GLU A 1 274 ? -40.554 -5.923 63.893 1.00 73.81 274 GLU A C 1
ATOM 1970 O O . GLU A 1 274 ? -40.486 -5.825 65.113 1.00 73.81 274 GLU A O 1
ATOM 1975 N N . ILE A 1 275 ? -41.662 -5.584 63.226 1.00 81.38 275 ILE A N 1
ATOM 1976 C CA . ILE A 1 275 ? -42.888 -5.110 63.887 1.00 81.38 275 ILE A CA 1
ATOM 1977 C C . ILE A 1 275 ? -43.410 -6.175 64.855 1.00 81.38 275 ILE A C 1
ATOM 1979 O O . ILE A 1 275 ? -43.821 -5.846 65.967 1.00 81.38 275 ILE A O 1
ATOM 1983 N N . THR A 1 276 ? -43.367 -7.454 64.476 1.00 82.56 276 THR A N 1
ATOM 1984 C CA . THR A 1 276 ? -43.793 -8.555 65.352 1.00 82.56 276 THR A CA 1
ATOM 1985 C C . THR A 1 276 ? -42.843 -8.730 66.537 1.00 82.56 276 THR A C 1
ATOM 1987 O O . THR A 1 276 ? -43.312 -8.874 67.663 1.00 82.56 276 THR A O 1
ATOM 1990 N N . LYS A 1 277 ? -41.523 -8.640 66.331 1.00 80.56 277 LYS A N 1
ATOM 1991 C CA . LYS A 1 277 ? -40.498 -8.691 67.387 1.00 80.56 277 LYS A CA 1
ATOM 1992 C C . LYS A 1 277 ? -40.606 -7.496 68.333 1.00 80.56 277 LYS A C 1
ATOM 1994 O O . LYS A 1 277 ? -40.539 -7.693 69.540 1.00 80.56 277 LYS A O 1
ATOM 1999 N N . ILE A 1 278 ? -40.847 -6.291 67.817 1.00 81.06 278 ILE A N 1
ATOM 2000 C CA . ILE A 1 278 ? -41.100 -5.076 68.604 1.00 81.06 278 ILE A CA 1
ATOM 2001 C C . ILE A 1 278 ? -42.396 -5.228 69.400 1.00 81.06 278 ILE A C 1
ATOM 2003 O O . ILE A 1 278 ? -42.407 -4.945 70.593 1.00 81.06 278 ILE A O 1
ATOM 2007 N N . ARG A 1 279 ? -43.471 -5.747 68.794 1.00 81.50 279 ARG A N 1
ATOM 2008 C CA . ARG A 1 279 ? -44.736 -6.024 69.494 1.00 81.50 279 ARG A CA 1
ATOM 2009 C C . ARG A 1 279 ? -44.537 -7.036 70.624 1.00 81.50 279 ARG A C 1
ATOM 2011 O O . ARG A 1 279 ? -45.026 -6.812 71.726 1.00 81.50 279 ARG A O 1
ATOM 2018 N N . TYR A 1 280 ? -43.762 -8.093 70.385 1.00 77.56 280 TYR A N 1
ATOM 2019 C CA . TYR A 1 280 ? -43.428 -9.092 71.401 1.00 77.56 280 TYR A CA 1
ATOM 2020 C C . TYR A 1 280 ? -42.518 -8.528 72.501 1.00 77.56 280 TYR A C 1
ATOM 2022 O O . TYR A 1 280 ? -42.701 -8.841 73.675 1.00 77.56 280 TYR A O 1
ATOM 2030 N N . ALA A 1 281 ? -41.550 -7.681 72.141 1.00 74.44 281 ALA A N 1
ATOM 2031 C CA . ALA A 1 281 ? -40.651 -7.016 73.078 1.00 74.44 281 ALA A CA 1
ATOM 2032 C C . ALA A 1 281 ? -41.397 -6.002 73.956 1.00 74.44 281 ALA A C 1
ATOM 2034 O O . ALA A 1 281 ? -41.162 -5.965 75.160 1.00 74.44 281 ALA A O 1
ATOM 2035 N N . LEU A 1 282 ? -42.348 -5.257 73.386 1.00 71.50 282 LEU A N 1
ATOM 2036 C CA . LEU A 1 282 ? -43.246 -4.363 74.119 1.00 71.50 282 LEU A CA 1
ATOM 2037 C C . LEU A 1 282 ? -44.176 -5.137 75.060 1.00 71.50 282 LEU A C 1
ATOM 2039 O O . LEU A 1 282 ? -44.350 -4.722 76.197 1.00 71.50 282 LEU A O 1
ATOM 2043 N N . GLN A 1 283 ? -44.717 -6.283 74.629 1.00 73.94 283 GLN A N 1
ATOM 2044 C CA . GLN A 1 283 ? -45.568 -7.142 75.467 1.00 73.94 283 GLN A CA 1
ATOM 2045 C C . GLN A 1 283 ? -44.802 -7.833 76.606 1.00 73.94 283 GLN A C 1
ATOM 2047 O O . GLN A 1 283 ? -45.379 -8.099 77.656 1.00 73.94 283 GLN A O 1
ATOM 2052 N N . ARG A 1 284 ? -43.515 -8.154 76.408 1.00 65.88 284 ARG A N 1
ATOM 2053 C CA . ARG A 1 284 ? -42.654 -8.762 77.439 1.00 65.88 284 ARG A CA 1
ATOM 2054 C C . ARG A 1 284 ? -41.989 -7.751 78.356 1.00 65.88 284 ARG A C 1
ATOM 2056 O O . ARG A 1 284 ? -41.649 -8.102 79.485 1.00 65.88 284 ARG A O 1
ATOM 2063 N N . SER A 1 285 ? -41.746 -6.530 77.885 1.00 60.88 285 SER A N 1
ATOM 2064 C CA . SER A 1 285 ? -41.323 -5.466 78.776 1.00 60.88 285 SER A CA 1
ATOM 2065 C C . SER A 1 285 ? -42.521 -5.159 79.665 1.00 60.88 285 SER A C 1
ATOM 2067 O O . SER A 1 285 ? -43.516 -4.614 79.205 1.00 60.88 285 SER A O 1
ATOM 2069 N N . ASN A 1 286 ? -42.437 -5.515 80.944 1.00 54.62 286 ASN A N 1
ATOM 2070 C CA . ASN A 1 286 ? -43.411 -5.161 81.981 1.00 54.62 286 ASN A CA 1
ATOM 2071 C C . ASN A 1 286 ? -43.457 -3.636 82.244 1.00 54.62 286 ASN A C 1
ATOM 2073 O O . ASN A 1 286 ? -43.724 -3.186 83.356 1.00 54.62 286 ASN A O 1
ATOM 2077 N N . VAL A 1 287 ? -43.162 -2.814 81.235 1.00 54.75 287 VAL A N 1
ATOM 2078 C CA . VAL A 1 287 ? -43.567 -1.421 81.220 1.00 54.75 287 VAL A CA 1
ATOM 2079 C C . VAL A 1 287 ? -45.081 -1.475 81.111 1.00 54.75 287 VAL A C 1
ATOM 2081 O O . VAL A 1 287 ? -45.627 -1.797 80.059 1.00 54.75 287 VAL A O 1
ATOM 2084 N N . GLY A 1 288 ? -45.763 -1.202 82.221 1.00 52.38 288 GLY A N 1
ATOM 2085 C CA . GLY A 1 288 ? -47.170 -0.840 82.205 1.00 52.38 288 GLY A CA 1
ATOM 2086 C C . GLY A 1 288 ? -47.336 0.410 81.348 1.00 52.38 288 GLY A C 1
ATOM 2087 O O . GLY A 1 288 ? -47.375 1.525 81.858 1.00 52.38 288 GLY A O 1
ATOM 2088 N N . ILE A 1 289 ? -47.403 0.225 80.033 1.00 53.69 289 ILE A N 1
ATOM 2089 C CA . ILE A 1 289 ? -47.857 1.214 79.068 1.00 53.69 289 ILE A CA 1
ATOM 2090 C C . ILE A 1 289 ? -49.374 1.251 79.248 1.00 53.69 289 ILE A C 1
ATOM 2092 O O . ILE A 1 289 ? -50.151 0.742 78.451 1.00 53.69 289 ILE A O 1
ATOM 2096 N N . GLY A 1 290 ? -49.800 1.889 80.340 1.00 51.56 290 GLY A N 1
ATOM 2097 C CA . GLY A 1 290 ? -51.085 2.575 80.429 1.00 51.56 290 GLY A CA 1
ATOM 2098 C C . GLY A 1 290 ? -51.046 3.842 79.576 1.00 51.56 290 GLY A C 1
ATOM 2099 O O . GLY A 1 290 ? -51.416 4.919 80.030 1.00 51.56 290 GLY A O 1
ATOM 2100 N N . THR A 1 291 ? -50.515 3.739 78.360 1.00 48.19 291 THR A N 1
ATOM 2101 C CA . THR A 1 291 ? -50.517 4.819 77.389 1.00 48.19 291 THR A CA 1
ATOM 2102 C C . THR A 1 291 ? -51.690 4.533 76.482 1.00 48.19 291 THR A C 1
ATOM 2104 O O . THR A 1 291 ? -51.624 3.732 75.553 1.00 48.19 291 THR A O 1
ATOM 2107 N N . VAL A 1 292 ? -52.802 5.170 76.832 1.00 47.75 292 VAL A N 1
ATOM 2108 C CA . VAL A 1 292 ? -53.853 5.517 75.888 1.00 47.75 292 VAL A CA 1
ATOM 2109 C C . VAL A 1 292 ? -53.143 6.128 74.682 1.00 47.75 292 VAL A C 1
ATOM 2111 O O . VAL A 1 292 ? -52.617 7.236 74.764 1.00 47.75 292 VAL A O 1
ATOM 2114 N N . ILE A 1 293 ? -53.068 5.385 73.580 1.00 47.00 293 ILE A N 1
ATOM 2115 C CA . ILE A 1 293 ? -52.873 5.995 72.270 1.00 47.00 293 ILE A CA 1
ATOM 2116 C C . ILE A 1 293 ? -54.198 6.706 72.011 1.00 47.00 293 ILE A C 1
ATOM 2118 O O . ILE A 1 293 ? -55.129 6.131 71.457 1.00 47.00 293 ILE A O 1
ATOM 2122 N N . SER A 1 294 ? -54.334 7.926 72.528 1.00 46.19 294 SER A N 1
ATOM 2123 C CA . SER A 1 294 ? -55.320 8.842 71.991 1.00 46.19 294 SER A CA 1
ATOM 2124 C C . SER A 1 294 ? -54.792 9.192 70.614 1.00 46.19 294 SER A C 1
ATOM 2126 O O . SER A 1 294 ? -53.737 9.821 70.492 1.00 46.19 294 SER A O 1
ATOM 2128 N N . GLU A 1 295 ? -55.500 8.743 69.586 1.00 45.75 295 GLU A N 1
ATOM 2129 C CA . GLU A 1 295 ? -55.473 9.395 68.287 1.00 45.75 295 GLU A CA 1
ATOM 2130 C C . GLU A 1 295 ? -55.938 10.842 68.511 1.00 45.75 295 GLU A C 1
ATOM 2132 O O . GLU A 1 295 ? -57.110 11.169 68.354 1.00 45.75 295 GLU A O 1
ATOM 2137 N N . ASP A 1 296 ? -55.035 11.718 68.963 1.00 40.44 296 ASP A N 1
ATOM 2138 C CA . ASP A 1 296 ? -55.262 13.152 68.867 1.00 40.44 296 ASP A CA 1
ATOM 2139 C C . ASP A 1 296 ? -55.032 13.541 67.412 1.00 40.44 296 ASP A C 1
ATOM 2141 O O . ASP A 1 296 ? -53.931 13.851 66.956 1.00 40.44 296 ASP A O 1
ATOM 2145 N N . GLY A 1 297 ? -56.122 13.410 66.672 1.00 48.31 297 GLY A N 1
ATOM 2146 C CA . GLY A 1 297 ? -56.319 13.988 65.362 1.00 48.31 297 GLY A CA 1
ATOM 2147 C C . GLY A 1 297 ? -57.728 14.544 65.213 1.00 48.31 297 GLY A C 1
ATOM 2148 O O . GLY A 1 297 ? -58.236 14.531 64.101 1.00 48.31 297 GLY A O 1
ATOM 2149 N N . ALA A 1 298 ? -58.371 14.965 66.308 1.00 42.94 298 ALA A N 1
ATOM 2150 C CA . ALA A 1 298 ? -59.493 15.908 66.345 1.00 42.94 298 ALA A CA 1
ATOM 2151 C C . ALA A 1 298 ? -60.023 15.974 67.780 1.00 42.94 298 ALA A C 1
ATOM 2153 O O . ALA A 1 298 ? -60.598 15.012 68.285 1.00 42.94 298 ALA A O 1
ATOM 2154 N N . GLY A 1 299 ? -59.832 17.121 68.427 1.00 51.53 299 GLY A N 1
ATOM 2155 C CA . GLY A 1 299 ? -60.362 17.369 69.756 1.00 51.53 299 GLY A CA 1
ATOM 2156 C C . GLY A 1 299 ? -61.871 17.163 69.811 1.00 51.53 299 GLY A C 1
ATOM 2157 O O . GLY A 1 299 ? -62.616 17.817 69.086 1.00 51.53 299 GLY A O 1
ATOM 2158 N N . ASP A 1 300 ? -62.311 16.312 70.732 1.00 49.78 300 ASP A N 1
ATOM 2159 C CA . ASP A 1 300 ? -63.599 16.512 71.369 1.00 49.78 300 ASP A CA 1
ATOM 2160 C C . ASP A 1 300 ? -63.588 16.037 72.827 1.00 49.78 300 ASP A C 1
ATOM 2162 O O . ASP A 1 300 ? -62.875 15.119 73.231 1.00 49.78 300 ASP A O 1
ATOM 2166 N N . ASN A 1 301 ? -64.336 16.776 73.631 1.00 48.72 301 ASN A N 1
ATOM 2167 C CA . ASN A 1 301 ? -64.286 16.849 75.085 1.00 48.72 301 ASN A CA 1
ATOM 2168 C C . ASN A 1 301 ? -64.490 15.505 75.809 1.00 48.72 301 ASN A C 1
ATOM 2170 O O . ASN A 1 301 ? -65.585 14.944 75.783 1.00 48.72 301 ASN A O 1
ATOM 2174 N N . VAL A 1 302 ? -63.509 15.069 76.609 1.00 43.00 302 VAL A N 1
ATOM 2175 C CA . VAL A 1 302 ? -63.736 14.040 77.639 1.00 43.00 302 VAL A CA 1
ATOM 2176 C C . VAL A 1 302 ? -64.151 14.719 78.943 1.00 43.00 302 VAL A C 1
ATOM 2178 O O . VAL A 1 302 ? -63.329 15.105 79.774 1.00 43.00 302 VAL A O 1
ATOM 2181 N N . GLY A 1 303 ? -65.466 14.856 79.118 1.00 43.56 303 GLY A N 1
ATOM 2182 C CA . GLY A 1 303 ? -66.078 15.049 80.426 1.00 43.56 303 GLY A CA 1
ATOM 2183 C C . GLY A 1 303 ? -65.859 13.801 81.280 1.00 43.56 303 GLY A C 1
ATOM 2184 O O . GLY A 1 303 ? -66.330 12.716 80.949 1.00 43.56 303 GLY A O 1
ATOM 2185 N N . LEU A 1 304 ? -65.123 13.960 82.378 1.00 49.31 304 LEU A N 1
ATOM 2186 C CA . LEU A 1 304 ? -64.900 12.920 83.375 1.00 49.31 304 LEU A CA 1
ATOM 2187 C C . LEU A 1 304 ? -66.226 12.567 84.063 1.00 49.31 304 LEU A C 1
ATOM 2189 O O . LEU A 1 304 ? -66.717 13.322 84.900 1.00 49.31 304 LEU A O 1
ATOM 2193 N N . ALA A 1 305 ? -66.777 11.397 83.746 1.00 40.59 305 ALA A N 1
ATOM 2194 C CA . ALA A 1 305 ? -67.760 10.726 84.583 1.00 40.59 305 ALA A CA 1
ATOM 2195 C C . ALA A 1 305 ? -67.068 9.561 85.297 1.00 40.59 305 ALA A C 1
ATOM 2197 O O . ALA A 1 305 ? -66.831 8.492 84.741 1.00 40.59 305 ALA A O 1
ATOM 2198 N N . SER A 1 306 ? -66.711 9.812 86.552 1.00 53.19 306 SER A N 1
ATOM 2199 C CA . SER A 1 306 ? -66.304 8.807 87.518 1.00 53.19 306 SER A CA 1
ATOM 2200 C C . SER A 1 306 ? -67.473 7.868 87.810 1.00 53.19 306 SER A C 1
ATOM 2202 O O . SER A 1 306 ? -68.435 8.284 88.460 1.00 53.19 306 SER A O 1
ATOM 2204 N N . SER A 1 307 ? -67.369 6.594 87.436 1.00 41.22 307 SER A N 1
ATOM 2205 C CA . SER A 1 307 ? -68.085 5.566 88.182 1.00 41.22 307 SER A CA 1
ATOM 2206 C C . SER A 1 307 ? -67.450 4.172 88.105 1.00 41.22 307 SER A C 1
ATOM 2208 O O . SER A 1 307 ? -67.504 3.527 87.066 1.00 41.22 307 SER A O 1
ATOM 2210 N N . TRP A 1 308 ? -66.965 3.725 89.270 1.00 37.59 308 TRP A N 1
ATOM 2211 C CA . TRP A 1 308 ? -67.010 2.349 89.783 1.00 37.59 308 TRP A CA 1
ATOM 2212 C C . TRP A 1 308 ? -66.049 1.328 89.153 1.00 37.59 308 TRP A C 1
ATOM 2214 O O . TRP A 1 308 ? -66.420 0.537 88.295 1.00 37.59 308 TRP A O 1
ATOM 2224 N N . PHE A 1 309 ? -64.843 1.256 89.719 1.00 39.81 309 PHE A N 1
ATOM 2225 C CA . PHE A 1 309 ? -64.164 -0.026 89.906 1.00 39.81 309 PHE A CA 1
ATOM 2226 C C . PHE A 1 309 ? -64.117 -0.307 91.408 1.00 39.81 309 PHE A C 1
ATOM 2228 O O . PHE A 1 309 ? -63.331 0.297 92.137 1.00 39.81 309 PHE A O 1
ATOM 2235 N N . ASP A 1 310 ? -65.033 -1.165 91.857 1.00 41.41 310 ASP A N 1
ATOM 2236 C CA . ASP A 1 310 ? -64.945 -1.854 93.142 1.00 41.41 310 ASP A CA 1
ATOM 2237 C C . ASP A 1 310 ? -63.991 -3.051 92.994 1.00 41.41 310 ASP A C 1
ATOM 2239 O O . ASP A 1 310 ? -63.806 -3.594 91.901 1.00 41.41 310 ASP A O 1
ATOM 2243 N N . GLY A 1 311 ? -63.304 -3.377 94.080 1.00 45.50 311 GLY A N 1
ATOM 2244 C CA . GLY A 1 311 ? -62.004 -4.028 94.086 1.00 45.50 311 GLY A CA 1
ATOM 2245 C C . GLY A 1 311 ? -61.951 -5.426 93.469 1.00 45.50 311 GLY A C 1
ATOM 2246 O O . GLY A 1 311 ? -62.528 -6.380 93.977 1.00 45.50 311 GLY A O 1
ATOM 2247 N N . CYS A 1 312 ? -61.084 -5.575 92.470 1.00 39.12 312 CYS A N 1
ATOM 2248 C CA . CYS A 1 312 ? -60.311 -6.796 92.287 1.00 39.12 312 CYS A CA 1
ATOM 2249 C C . CYS A 1 312 ? -58.836 -6.396 92.217 1.00 39.12 312 CYS A C 1
ATOM 2251 O O . CYS A 1 312 ? -58.303 -6.033 91.169 1.00 39.12 312 CYS A O 1
ATOM 2253 N N . VAL A 1 313 ? -58.195 -6.383 93.385 1.00 42.16 313 VAL A N 1
ATOM 2254 C CA . VAL A 1 313 ? -56.739 -6.332 93.496 1.00 42.16 313 VAL A CA 1
ATOM 2255 C C . VAL A 1 313 ? -56.225 -7.677 92.995 1.00 42.16 313 VAL A C 1
ATOM 2257 O O . VAL A 1 313 ? -56.315 -8.675 93.704 1.00 42.16 313 VAL A O 1
ATOM 2260 N N . ILE A 1 314 ? -55.699 -7.709 91.773 1.00 43.81 314 ILE A N 1
ATOM 2261 C CA . ILE A 1 314 ? -54.814 -8.785 91.331 1.00 43.81 314 ILE A CA 1
ATOM 2262 C C . ILE A 1 314 ? -53.389 -8.232 91.359 1.00 43.81 314 ILE A C 1
ATOM 2264 O O . ILE A 1 314 ? -52.922 -7.596 90.420 1.00 43.81 314 ILE A O 1
ATOM 2268 N N . GLY A 1 315 ? -52.712 -8.482 92.472 1.00 38.19 315 GLY A N 1
ATOM 2269 C CA . GLY A 1 315 ? -51.259 -8.609 92.569 1.00 38.19 315 GLY A CA 1
ATOM 2270 C C . GLY A 1 315 ? -51.014 -9.805 93.496 1.00 38.19 315 GLY A C 1
ATOM 2271 O O . GLY A 1 315 ? -51.766 -9.989 94.443 1.00 38.19 315 GLY A O 1
ATOM 2272 N N . GLU A 1 316 ? -50.074 -10.714 93.288 1.00 41.44 316 GLU A N 1
ATOM 2273 C CA . GLU A 1 316 ? -48.881 -10.743 92.450 1.00 41.44 316 GLU A CA 1
ATOM 2274 C C . GLU A 1 316 ? -48.610 -12.204 92.031 1.00 41.44 316 GLU A C 1
ATOM 2276 O O . GLU A 1 316 ? -49.178 -13.140 92.591 1.00 41.44 316 GLU A O 1
ATOM 2281 N N . ASN A 1 317 ? -47.725 -12.381 91.047 1.00 42.56 317 ASN A N 1
ATOM 2282 C CA . ASN A 1 317 ? -47.023 -13.615 90.674 1.00 42.56 317 ASN A CA 1
ATOM 2283 C C . ASN A 1 317 ? -47.171 -14.821 91.627 1.00 42.56 317 ASN A C 1
ATOM 2285 O O . ASN A 1 317 ? -46.454 -14.921 92.623 1.00 42.56 317 ASN A O 1
ATOM 2289 N N . ILE A 1 318 ? -47.951 -15.825 91.221 1.00 39.34 318 ILE A N 1
ATOM 2290 C CA . ILE A 1 318 ? -47.725 -17.211 91.640 1.00 39.34 318 ILE A CA 1
ATOM 2291 C C . ILE A 1 318 ? -47.657 -18.081 90.388 1.00 39.34 318 ILE A C 1
ATOM 2293 O O . ILE A 1 318 ? -48.619 -18.232 89.638 1.00 39.34 318 ILE A O 1
ATOM 2297 N N . LEU A 1 319 ? -46.462 -18.629 90.177 1.00 46.72 319 LEU A N 1
ATOM 2298 C CA . LEU A 1 319 ? -46.159 -19.743 89.289 1.00 46.72 319 LEU A CA 1
ATOM 2299 C C . LEU A 1 319 ? -47.144 -20.892 89.550 1.00 46.72 319 LEU A C 1
ATOM 2301 O O . LEU A 1 319 ? -47.019 -21.591 90.553 1.00 46.72 319 LEU A O 1
ATOM 2305 N N . ILE A 1 320 ? -48.094 -21.121 88.643 1.00 44.00 320 ILE A N 1
ATOM 2306 C CA . ILE A 1 320 ? -48.906 -22.340 88.662 1.00 44.00 320 ILE A CA 1
ATOM 2307 C C . ILE A 1 320 ? -48.160 -23.405 87.862 1.00 44.00 320 ILE A C 1
ATOM 2309 O O . ILE A 1 320 ? -48.258 -23.500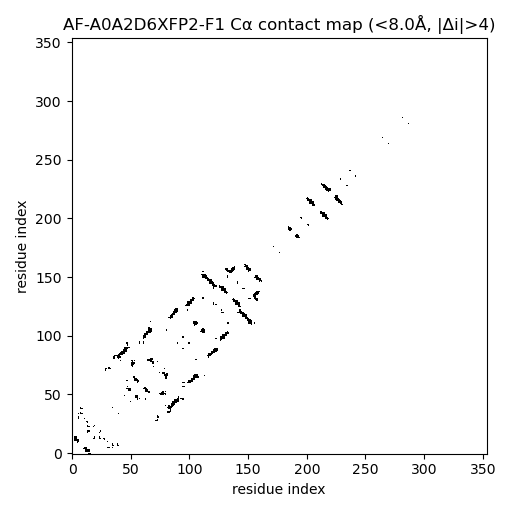 86.640 1.00 44.00 320 ILE A O 1
ATOM 2313 N N . ASN A 1 321 ? -47.373 -24.191 88.595 1.00 39.06 321 ASN A N 1
ATOM 2314 C CA . ASN A 1 321 ? -47.017 -25.550 88.216 1.00 39.06 321 ASN A CA 1
ATOM 2315 C C . ASN A 1 321 ? -48.246 -26.444 88.461 1.00 39.06 321 ASN A C 1
ATOM 2317 O O . ASN A 1 321 ? -48.926 -26.300 89.475 1.00 39.06 321 ASN A O 1
ATOM 2321 N N . HIS A 1 322 ? -48.550 -27.324 87.512 1.00 41.41 322 HIS A N 1
ATOM 2322 C CA . HIS A 1 322 ? -49.736 -28.176 87.508 1.00 41.41 322 HIS A CA 1
ATOM 2323 C C . HIS A 1 322 ? -49.895 -29.031 88.777 1.00 41.41 322 HIS A C 1
ATOM 2325 O O . HIS A 1 322 ? -48.953 -29.690 89.209 1.00 41.41 322 HIS A O 1
ATOM 2331 N N . ALA A 1 323 ? -51.162 -29.104 89.204 1.00 46.03 323 ALA A N 1
ATOM 2332 C CA . ALA A 1 323 ? -51.840 -30.087 90.056 1.00 46.03 323 ALA A CA 1
ATOM 2333 C C . ALA A 1 323 ? -52.285 -29.509 91.404 1.00 46.03 323 ALA A C 1
ATOM 2335 O O . ALA A 1 323 ? -51.461 -29.341 92.291 1.00 46.03 323 ALA A O 1
ATOM 2336 N N . MET A 1 324 ? -53.593 -29.263 91.552 1.00 38.28 324 MET A N 1
ATOM 2337 C CA . MET A 1 324 ? -54.456 -29.841 92.597 1.00 38.28 324 MET A CA 1
ATOM 2338 C C . MET A 1 324 ? -55.918 -29.410 92.369 1.00 38.28 324 MET A C 1
ATOM 2340 O O . MET A 1 324 ? -56.238 -28.230 92.311 1.00 38.28 324 MET A O 1
ATOM 2344 N N . THR A 1 325 ? -56.752 -30.434 92.183 1.00 44.72 325 THR A N 1
ATOM 2345 C CA . THR A 1 325 ? -58.153 -30.607 92.607 1.00 44.72 325 THR A CA 1
ATOM 2346 C C . THR A 1 325 ? -58.869 -29.424 93.260 1.00 44.72 325 THR A C 1
ATOM 2348 O O . THR A 1 325 ? -58.558 -29.035 94.383 1.00 44.72 325 THR A O 1
ATOM 2351 N N . ASP A 1 326 ? -59.913 -28.974 92.567 1.00 42.72 326 ASP A N 1
ATOM 2352 C CA . ASP A 1 326 ? -60.922 -28.016 93.005 1.00 42.72 326 ASP A CA 1
ATOM 2353 C C . ASP A 1 326 ? -62.029 -28.737 93.801 1.00 42.72 326 ASP A C 1
ATOM 2355 O O . ASP A 1 326 ? -62.706 -29.633 93.288 1.00 42.72 326 ASP A O 1
ATOM 2359 N N . GLN A 1 327 ? -62.172 -28.380 95.077 1.00 43.81 327 GLN A N 1
ATOM 2360 C CA . GLN A 1 327 ? -63.362 -28.634 95.885 1.00 43.81 327 GLN A CA 1
ATOM 2361 C C . GLN A 1 327 ? -63.792 -27.305 96.494 1.00 43.81 327 GLN A C 1
ATOM 2363 O O . GLN A 1 327 ? -63.349 -26.939 97.581 1.00 43.81 327 GLN A O 1
ATOM 2368 N N . CYS A 1 328 ? -64.669 -26.597 95.790 1.00 46.47 328 CYS A N 1
ATOM 2369 C CA . CYS A 1 328 ? -65.483 -25.548 96.383 1.00 46.47 328 CYS A CA 1
ATOM 2370 C C . CYS A 1 328 ? -66.910 -26.079 96.542 1.00 46.47 328 CYS A C 1
ATOM 2372 O O . CYS A 1 328 ? -67.673 -26.248 95.595 1.00 46.47 328 CYS A O 1
ATOM 2374 N N . GLU A 1 329 ? -67.177 -26.421 97.793 1.00 40.53 329 GLU A N 1
ATOM 2375 C CA . GLU A 1 329 ? -68.417 -26.841 98.421 1.00 40.53 329 GLU A CA 1
ATOM 2376 C C . GLU A 1 329 ? -69.410 -25.667 98.443 1.00 40.53 329 GLU A C 1
ATOM 2378 O O . GLU A 1 329 ? -69.186 -24.674 99.134 1.00 40.53 329 GLU A O 1
ATOM 2383 N N . GLU A 1 330 ? -70.505 -25.762 97.681 1.00 49.78 330 GLU A N 1
ATOM 2384 C CA . GLU A 1 330 ? -71.640 -24.841 97.796 1.00 49.78 330 GLU A CA 1
ATOM 2385 C C . GLU A 1 330 ? -72.755 -25.517 98.605 1.00 49.78 330 GLU A C 1
ATOM 2387 O O . GLU A 1 330 ? -73.316 -26.548 98.225 1.00 49.78 330 GLU A O 1
ATOM 2392 N N . ILE A 1 331 ? -73.009 -24.940 99.780 1.00 38.50 331 ILE A N 1
ATOM 2393 C CA . ILE A 1 331 ? -74.011 -25.356 100.757 1.00 38.50 331 ILE A CA 1
ATOM 2394 C C . ILE A 1 331 ? -75.407 -24.902 100.314 1.00 38.50 331 ILE A C 1
ATOM 2396 O O . ILE A 1 331 ? -75.611 -23.807 99.801 1.00 38.50 331 ILE A O 1
ATOM 2400 N N . ALA A 1 332 ? -76.345 -25.809 100.567 1.00 42.75 332 ALA A N 1
ATOM 2401 C CA . ALA A 1 332 ? -77.751 -25.857 100.202 1.00 42.75 332 ALA A CA 1
ATOM 2402 C C . ALA A 1 332 ? -78.659 -24.716 100.698 1.00 42.75 332 ALA A C 1
ATOM 2404 O O . ALA A 1 332 ? -78.436 -24.145 101.762 1.00 42.75 332 ALA A O 1
ATOM 2405 N N . ASP A 1 333 ? -79.798 -24.568 100.006 1.00 39.06 333 ASP A N 1
ATOM 2406 C CA . ASP A 1 333 ? -81.121 -24.359 100.624 1.00 39.06 333 ASP A CA 1
ATOM 2407 C C . ASP A 1 333 ? -82.243 -24.934 99.700 1.00 39.06 333 ASP A C 1
ATOM 2409 O O . ASP A 1 333 ? -81.937 -25.308 98.564 1.00 39.06 333 ASP A O 1
ATOM 2413 N N . PRO A 1 334 ? -83.505 -25.166 100.139 1.00 53.31 334 PRO A N 1
ATOM 2414 C CA . PRO A 1 334 ? -84.047 -26.522 100.198 1.00 53.31 334 PRO A CA 1
ATOM 2415 C C . PRO A 1 334 ? -85.443 -26.683 99.547 1.00 53.31 334 PRO A C 1
ATOM 2417 O O . PRO A 1 334 ? -86.152 -25.734 99.236 1.00 53.31 334 PRO A O 1
ATOM 2420 N N . GLY A 1 335 ? -85.902 -27.936 99.469 1.00 36.28 335 GLY A N 1
ATOM 2421 C CA . GLY A 1 335 ? -87.318 -28.276 99.669 1.00 36.28 335 GLY A CA 1
ATOM 2422 C C . GLY A 1 335 ? -88.260 -28.221 98.458 1.00 36.28 335 GLY A C 1
ATOM 2423 O O . GLY A 1 335 ? -88.705 -27.163 98.033 1.00 36.28 335 GLY A O 1
ATOM 2424 N N . GLY A 1 336 ? -88.715 -29.397 98.011 1.00 38.97 336 GLY A N 1
ATOM 2425 C CA . GLY A 1 336 ? -89.910 -29.511 97.168 1.00 38.97 336 GLY A CA 1
ATOM 2426 C C . GLY A 1 336 ? -90.032 -30.857 96.464 1.00 38.97 336 GLY A C 1
ATOM 2427 O O . GLY A 1 336 ? -89.496 -31.046 95.384 1.00 38.97 336 GLY A O 1
ATOM 2428 N N . ALA A 1 337 ? -90.707 -31.805 97.106 1.00 41.91 337 ALA A N 1
ATOM 2429 C CA . ALA A 1 337 ? -90.769 -33.214 96.739 1.00 41.91 337 ALA A CA 1
ATOM 2430 C C . ALA A 1 337 ? -91.745 -33.567 95.594 1.00 41.91 337 ALA A C 1
ATOM 2432 O O . ALA A 1 337 ? -92.648 -32.804 95.256 1.00 41.91 337 ALA A O 1
ATOM 2433 N N . THR A 1 338 ? -91.649 -34.850 95.201 1.00 43.97 338 THR A N 1
ATOM 2434 C CA . THR A 1 338 ? -92.644 -35.711 94.515 1.00 43.97 338 THR A CA 1
ATOM 2435 C C . THR A 1 338 ? -92.627 -35.617 92.976 1.00 43.97 338 THR A C 1
ATOM 2437 O O . THR A 1 338 ? -92.431 -34.549 92.430 1.00 43.97 338 THR A O 1
ATOM 2440 N N . SER A 1 339 ? -92.825 -36.655 92.156 1.00 39.25 339 SER A N 1
ATOM 2441 C CA . SER A 1 339 ? -93.122 -38.084 92.317 1.00 39.25 339 SER A CA 1
ATOM 2442 C C . SER A 1 339 ? -93.383 -38.642 90.900 1.00 39.25 339 SER A C 1
ATOM 2444 O O . SER A 1 339 ? -94.201 -38.067 90.199 1.00 39.25 339 SER A O 1
ATOM 2446 N N . TRP A 1 340 ? -92.763 -39.774 90.547 1.00 35.62 340 TRP A N 1
ATOM 2447 C CA . TRP A 1 340 ? -93.272 -40.880 89.705 1.00 35.62 340 TRP A CA 1
ATOM 2448 C C . TRP A 1 340 ? -93.910 -40.663 88.301 1.00 35.62 340 TRP A C 1
ATOM 2450 O O . TRP A 1 340 ? -94.843 -39.898 88.112 1.00 35.62 340 TRP A O 1
ATOM 2460 N N . MET A 1 341 ? -93.522 -41.588 87.403 1.00 36.16 341 MET A N 1
ATOM 2461 C CA . MET A 1 341 ? -94.213 -42.123 86.203 1.00 36.16 341 MET A CA 1
ATOM 2462 C C . MET A 1 341 ? -93.791 -41.633 84.795 1.00 36.16 341 MET A C 1
ATOM 2464 O O . MET A 1 341 ? -94.204 -40.601 84.286 1.00 36.16 341 MET A O 1
ATOM 2468 N N . ASN A 1 342 ? -93.011 -42.519 84.161 1.00 39.16 342 ASN A N 1
ATOM 2469 C CA . ASN A 1 342 ? -93.007 -42.985 82.753 1.00 39.16 342 ASN A CA 1
ATOM 2470 C C . ASN A 1 342 ? -94.437 -43.150 82.137 1.00 39.16 342 ASN A C 1
ATOM 2472 O O . ASN A 1 342 ? -95.384 -43.121 82.924 1.00 39.16 342 ASN A O 1
ATOM 2476 N N . PRO A 1 343 ? -94.667 -43.574 80.860 1.00 58.53 343 PRO A N 1
ATOM 2477 C CA . PRO A 1 343 ? -93.841 -43.680 79.629 1.00 58.53 343 PRO A CA 1
ATOM 2478 C C . PRO A 1 343 ? -94.609 -43.243 78.328 1.00 58.53 343 PRO A C 1
ATOM 2480 O O . PRO A 1 343 ? -95.709 -42.709 78.404 1.00 58.53 343 PRO A O 1
ATOM 2483 N N . ILE A 1 344 ? -94.084 -43.635 77.144 1.00 41.28 344 ILE A N 1
ATOM 2484 C CA . ILE A 1 344 ? -94.763 -43.841 75.825 1.00 41.28 344 ILE A CA 1
ATOM 2485 C C . ILE A 1 344 ? -94.827 -42.586 74.927 1.00 41.28 344 ILE A C 1
ATOM 2487 O O . ILE A 1 344 ? -95.334 -41.558 75.338 1.00 41.28 344 ILE A O 1
ATOM 2491 N N . GLY A 1 345 ? -94.407 -42.573 73.656 1.00 41.41 345 GLY A N 1
ATOM 2492 C CA . GLY A 1 345 ? -93.852 -43.591 72.762 1.00 41.41 345 GLY A CA 1
ATOM 2493 C C . GLY A 1 345 ? -93.797 -43.078 71.304 1.00 41.41 345 GLY A C 1
ATOM 2494 O O . GLY A 1 345 ? -94.583 -42.223 70.922 1.00 41.41 345 GLY A O 1
ATOM 2495 N N . PHE A 1 346 ? -92.866 -43.641 70.521 1.00 38.88 346 PHE A N 1
ATOM 2496 C CA . PHE A 1 346 ? -92.875 -43.900 69.063 1.00 38.88 346 PHE A CA 1
ATOM 2497 C C . PHE A 1 346 ? -93.306 -42.831 68.027 1.00 38.88 346 PHE A C 1
ATOM 2499 O O . PHE A 1 346 ? -94.489 -42.533 67.902 1.00 38.88 346 PHE A O 1
ATOM 2506 N N . ARG A 1 347 ? -92.383 -42.494 67.100 1.00 43.38 347 ARG A N 1
ATOM 2507 C CA . ARG A 1 347 ? -92.372 -42.851 65.643 1.00 43.38 347 ARG A CA 1
ATOM 2508 C C . ARG A 1 347 ? -91.303 -42.018 64.897 1.00 43.38 347 ARG A C 1
ATOM 2510 O O . ARG A 1 347 ? -91.269 -40.808 65.050 1.00 43.38 347 ARG A O 1
ATOM 2517 N N . SER A 1 348 ? -90.262 -42.654 64.336 1.00 45.62 348 SER A N 1
ATOM 2518 C CA . SER A 1 348 ? -90.043 -42.959 62.893 1.00 45.62 348 SER A CA 1
ATOM 2519 C C . SER A 1 348 ? -90.122 -41.728 61.973 1.00 45.62 348 SER A C 1
ATOM 2521 O O . SER A 1 348 ? -91.167 -41.098 61.941 1.00 45.62 348 SER A O 1
ATOM 2523 N N . GLY A 1 349 ? -89.155 -41.349 61.139 1.00 42.25 349 GLY A N 1
ATOM 2524 C CA . GLY A 1 349 ? -87.948 -41.994 60.622 1.00 42.25 349 GLY A CA 1
ATOM 2525 C C . GLY A 1 349 ? -87.712 -41.495 59.182 1.00 42.25 349 GLY A C 1
ATOM 2526 O O . GLY A 1 349 ? -88.689 -41.326 58.465 1.00 42.25 349 GLY A O 1
ATOM 2527 N N . ALA A 1 350 ? -86.432 -41.309 58.819 1.00 46.38 350 ALA A N 1
ATOM 2528 C CA . ALA A 1 350 ? -85.812 -41.350 57.475 1.00 46.38 350 ALA A CA 1
ATOM 2529 C C . ALA A 1 350 ? -86.340 -40.394 56.371 1.00 46.38 350 ALA A C 1
ATOM 2531 O O . ALA A 1 350 ? -87.506 -40.431 56.011 1.00 46.38 350 ALA A O 1
ATOM 2532 N N . ALA A 1 351 ? -85.547 -39.437 55.871 1.00 48.19 351 ALA A N 1
ATOM 2533 C CA . ALA A 1 351 ? -84.360 -39.540 54.992 1.00 48.19 351 ALA A CA 1
ATOM 2534 C C . ALA A 1 351 ? -84.712 -39.665 53.498 1.00 48.19 351 ALA A C 1
ATOM 2536 O O . ALA A 1 351 ? -85.575 -40.459 53.133 1.00 48.19 351 ALA A O 1
ATOM 2537 N N . GLY A 1 352 ? -83.967 -38.945 52.652 1.00 41.81 352 GLY A N 1
ATOM 2538 C CA . GLY A 1 352 ? -83.829 -39.268 51.232 1.00 41.81 352 GLY A CA 1
ATOM 2539 C C . GLY A 1 352 ? -83.794 -38.062 50.299 1.00 41.81 352 GLY A C 1
ATOM 2540 O O . GLY A 1 352 ? -84.839 -37.476 50.034 1.00 41.81 352 GLY A O 1
ATOM 2541 N N . ASP A 1 353 ? -82.589 -37.773 49.801 1.00 43.00 353 ASP A N 1
ATOM 2542 C CA . ASP A 1 353 ? -82.256 -37.060 48.554 1.00 43.00 353 ASP A CA 1
ATOM 2543 C C . ASP A 1 353 ? -83.083 -37.542 47.337 1.00 43.00 353 ASP A C 1
ATOM 2545 O O . ASP A 1 353 ? -83.762 -38.578 47.403 1.00 43.00 353 ASP A O 1
ATOM 2549 N N . PRO A 1 354 ? -83.039 -36.812 46.208 1.00 58.81 354 PRO A N 1
ATOM 2550 C CA . PRO A 1 354 ? -81.947 -36.981 45.231 1.00 58.81 354 PRO A CA 1
ATOM 2551 C C . PRO A 1 354 ? -81.072 -35.742 44.987 1.00 58.81 354 PRO A C 1
ATOM 2553 O O . PRO A 1 354 ? -81.590 -34.605 45.089 1.00 58.81 354 PRO A O 1
#

Solvent-accessible surface area (backbone atoms only — not comparable to full-atom values): 22829 Å² total; per-residue (Å²): 133,80,81,47,56,42,89,89,82,55,48,78,40,62,72,67,64,95,59,40,52,75,65,17,52,54,51,40,40,52,52,44,46,52,46,34,62,75,70,29,62,41,81,73,39,26,51,65,69,44,50,59,78,27,44,51,38,78,91,80,27,33,27,42,42,40,37,25,84,50,100,48,68,80,42,76,40,35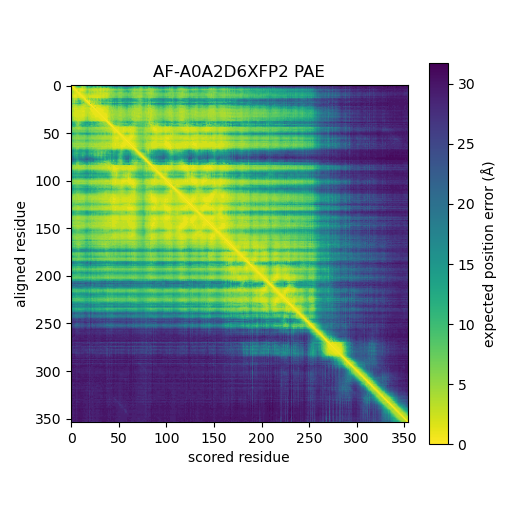,45,70,34,48,35,40,34,42,25,39,25,32,80,89,47,84,56,62,94,87,20,40,34,38,39,47,24,32,37,98,86,67,44,46,44,69,48,69,36,37,40,32,33,56,37,69,91,75,26,37,38,37,34,33,21,75,88,38,50,62,34,78,42,50,44,73,36,71,46,45,36,35,34,36,50,89,62,14,24,25,44,56,65,66,80,78,64,81,74,97,76,88,82,69,79,100,56,83,85,85,71,95,75,82,88,85,70,50,68,88,89,51,87,47,82,89,79,56,82,73,100,52,60,47,72,46,76,48,68,61,102,86,48,81,39,45,37,37,42,36,82,34,77,96,78,35,81,39,74,44,51,40,83,92,58,72,88,86,73,64,90,92,69,83,79,82,78,86,71,91,60,86,85,80,82,83,81,90,74,68,94,78,53,89,70,66,79,50,66,70,53,54,50,53,50,50,53,47,49,49,52,50,49,55,71,66,40,85,64,82,73,83,64,79,80,69,81,84,82,68,95,72,87,83,76,86,76,88,75,85,85,76,90,78,85,87,78,76,96,72,87,82,71,91,84,79,88,89,82,84,86,80,84,88,85,83,89,84,83,86,79,89,82,86,83,90,80,90,82,88,80,83,90,81,85,134

Sequence (354 aa):
MPTSFSDNYQIKLIGTGLEAGTWGSSTNENFKRIEQALGGSILDFDITSPGGTSSWNSGTRTLTWYTMDTADAEDAAGNEGRYRYVVFEDGGGDVGAGGAIIDIFGSDSGDFPSRVFFVKNSLTNSREITFNAGSGSNYVLANGAQAVLYTNTADQEVGNLLSNLQVESLTAQDGELNVLSTLEVGPGTGTGTIQSQGNHSLVVQTGDASDTGAITLRSGADANLDITPDGAGGIVVPAGSIAIAGVNKVASFTSTSDPGDTNTPSAATNLSEEITKIRYALQRSNVGIGTVISEDGAGDNVGLASSWFDGCVIGENILINHAMTDQCEEIADPGGATSWMNPIGFRSGAAGDP

Radius of gyration: 54.19 Å; Cα contacts (8 Å, |Δi|>4): 447; chains: 1; bounding box: 126×63×153 Å